Protein AF-A0A0F8ZFV0-F1 (afdb_monomer)

pLDDT: mean 87.51, std 14.69, range [31.33, 98.81]

Nearest PDB structures (foldseek):
  6fwv-assembly2_B  TM=5.698E-01  e=3.420E-04  Bacillus anthracis
  6fwv-assembly1_A  TM=5.689E-01  e=4.834E-04  Bacillus anthracis
  2boy-assembly3_G  TM=6.589E-01  e=4.473E-03  Rhodococcus opacus
  4oq1-assembly1_A  TM=4.791E-01  e=8.507E-03  Streptococcus pneumoniae TIGR4
  2x5p-assembly1_A  TM=4.370E-01  e=3.568E-02  Streptococcus pyogenes

Structure (mmCIF, N/CA/C/O backbone):
data_AF-A0A0F8ZFV0-F1
#
_entry.id   AF-A0A0F8ZFV0-F1
#
loop_
_atom_site.group_PDB
_atom_site.id
_atom_site.type_symbol
_atom_site.label_atom_id
_atom_site.label_alt_id
_atom_site.label_comp_id
_atom_site.label_asym_id
_atom_site.label_entity_id
_atom_site.label_seq_id
_atom_site.pdbx_PDB_ins_code
_atom_site.Cartn_x
_atom_site.Cartn_y
_atom_site.Cartn_z
_atom_site.occupancy
_atom_site.B_iso_or_equiv
_atom_site.auth_seq_id
_atom_site.auth_comp_id
_atom_site.auth_asym_id
_atom_site.auth_atom_id
_atom_site.pdbx_PDB_model_num
ATOM 1 N N . ASP A 1 1 ? 22.368 -4.185 -45.070 1.00 56.47 1 ASP A N 1
ATOM 2 C CA . ASP A 1 1 ? 23.006 -4.359 -46.386 1.00 56.47 1 ASP A CA 1
ATOM 3 C C . ASP A 1 1 ? 24.405 -4.913 -46.131 1.00 56.47 1 ASP A C 1
ATOM 5 O O . ASP A 1 1 ? 25.169 -4.238 -45.460 1.00 56.47 1 ASP A O 1
ATOM 9 N N . ASN A 1 2 ? 24.734 -6.186 -46.350 1.00 31.33 2 ASN A N 1
ATOM 10 C CA . ASN A 1 2 ? 24.437 -7.079 -47.471 1.00 31.33 2 ASN A CA 1
ATOM 11 C C . ASN A 1 2 ? 23.619 -8.329 -47.084 1.00 31.33 2 ASN A C 1
ATOM 13 O O . ASN A 1 2 ? 23.956 -9.036 -46.141 1.00 31.33 2 ASN A O 1
ATOM 17 N N . SER A 1 3 ? 22.577 -8.577 -47.882 1.00 44.69 3 SER A N 1
ATOM 18 C CA . SER A 1 3 ? 22.133 -9.875 -48.427 1.00 44.69 3 SER A CA 1
ATOM 19 C C . SER A 1 3 ? 22.187 -11.163 -47.578 1.00 44.69 3 SER A C 1
ATOM 21 O O . SER A 1 3 ? 23.257 -11.737 -47.393 1.00 44.69 3 SER A O 1
ATOM 23 N N . ALA A 1 4 ? 20.983 -11.670 -47.270 1.00 37.47 4 ALA A N 1
ATOM 24 C CA . ALA A 1 4 ? 20.529 -13.060 -47.035 1.00 37.47 4 ALA A CA 1
ATOM 25 C C . ALA A 1 4 ? 19.669 -13.049 -45.760 1.00 37.47 4 ALA A C 1
ATOM 27 O O . ALA A 1 4 ? 20.174 -12.804 -44.678 1.00 37.47 4 ALA A O 1
ATOM 28 N N . GLY A 1 5 ? 18.345 -13.138 -45.806 1.00 41.41 5 GLY A N 1
ATOM 29 C CA . GLY A 1 5 ? 17.562 -14.178 -46.457 1.00 41.41 5 GLY A CA 1
ATOM 30 C C . GLY A 1 5 ? 16.711 -14.813 -45.354 1.00 41.41 5 GLY A C 1
ATOM 31 O O . GLY A 1 5 ? 17.264 -15.401 -44.438 1.00 41.41 5 GLY A O 1
ATOM 32 N N . GLY A 1 6 ? 15.388 -14.644 -45.429 1.00 40.59 6 GLY A N 1
ATOM 33 C CA . GLY A 1 6 ? 14.423 -15.303 -44.542 1.00 40.59 6 GLY A CA 1
ATOM 34 C C . GLY A 1 6 ? 14.352 -14.725 -43.129 1.00 40.59 6 GLY A C 1
ATOM 35 O O . GLY A 1 6 ? 14.985 -15.236 -42.215 1.00 40.59 6 GLY A O 1
ATOM 36 N N . GLY A 1 7 ? 13.527 -13.693 -42.936 1.00 41.16 7 GLY A N 1
ATOM 37 C CA . GLY A 1 7 ? 13.044 -13.363 -41.597 1.00 41.16 7 GLY A CA 1
ATOM 38 C C . GLY A 1 7 ? 12.221 -14.536 -41.073 1.00 41.16 7 GLY A C 1
ATOM 39 O O . GLY A 1 7 ? 11.201 -14.887 -41.666 1.00 41.16 7 GLY A O 1
ATOM 40 N N . THR A 1 8 ? 12.688 -15.174 -40.007 1.00 41.88 8 THR A N 1
ATOM 41 C CA . THR A 1 8 ? 11.952 -16.229 -39.318 1.00 41.88 8 THR A CA 1
ATOM 42 C C . THR A 1 8 ? 10.728 -15.599 -38.656 1.00 41.88 8 THR A C 1
ATOM 44 O O . THR A 1 8 ? 10.859 -14.776 -37.752 1.00 41.88 8 THR A O 1
ATOM 47 N N . GLN A 1 9 ? 9.537 -15.944 -39.145 1.00 39.50 9 GLN A N 1
ATOM 48 C CA . GLN A 1 9 ? 8.281 -15.671 -38.451 1.00 39.50 9 GLN A CA 1
ATOM 49 C C . GLN A 1 9 ? 8.127 -16.702 -37.330 1.00 39.50 9 GLN A C 1
ATOM 51 O O . GLN A 1 9 ? 8.081 -17.903 -37.599 1.00 39.50 9 GLN A O 1
ATOM 56 N N . TRP A 1 10 ? 8.062 -16.230 -36.089 1.00 44.56 10 TRP A N 1
ATOM 57 C CA . TRP A 1 10 ? 7.628 -17.023 -34.940 1.00 44.56 10 TRP A CA 1
ATOM 58 C C . TRP A 1 10 ? 6.099 -16.933 -34.875 1.00 44.56 10 TRP A C 1
ATOM 60 O O . TRP A 1 10 ? 5.530 -15.860 -35.069 1.00 44.56 10 TRP A O 1
ATOM 70 N N . ALA A 1 11 ? 5.429 -18.076 -34.744 1.00 43.34 11 ALA A N 1
ATOM 71 C CA . ALA A 1 11 ? 4.003 -18.216 -35.046 1.00 43.34 11 ALA A CA 1
ATOM 72 C C . ALA A 1 11 ? 3.052 -17.746 -33.923 1.00 43.34 11 ALA A C 1
ATOM 74 O O . ALA A 1 11 ? 1.844 -17.934 -34.053 1.00 43.34 11 ALA A O 1
ATOM 75 N N . ASP A 1 12 ? 3.556 -17.151 -32.841 1.00 52.28 12 ASP A N 1
ATOM 76 C CA . ASP A 1 12 ? 2.803 -16.941 -31.597 1.00 52.28 12 ASP A CA 1
ATOM 77 C C . ASP A 1 12 ? 2.841 -15.516 -31.006 1.00 52.28 12 ASP A C 1
ATOM 79 O O . ASP A 1 12 ? 2.225 -15.279 -29.971 1.00 52.28 12 ASP A O 1
ATOM 83 N N . GLY A 1 13 ? 3.444 -14.531 -31.676 1.00 46.56 13 GLY A N 1
ATOM 84 C CA . GLY A 1 13 ? 3.370 -13.127 -31.251 1.00 46.56 13 GLY A CA 1
ATOM 85 C C . GLY A 1 13 ? 4.607 -12.333 -31.652 1.00 46.56 13 GLY A C 1
ATOM 86 O O . GLY A 1 13 ? 5.731 -12.827 -31.608 1.00 46.56 13 GLY A O 1
ATOM 87 N N . THR A 1 14 ? 4.417 -11.097 -32.107 1.00 48.09 14 THR A N 1
ATOM 88 C CA . THR A 1 14 ? 5.509 -10.296 -32.673 1.00 48.09 14 THR A CA 1
ATOM 89 C C . THR A 1 14 ? 6.379 -9.706 -31.562 1.00 48.09 14 THR A C 1
ATOM 91 O O . THR A 1 14 ? 6.001 -8.716 -30.944 1.00 48.09 14 THR A O 1
ATOM 94 N N . VAL A 1 15 ? 7.580 -10.251 -31.352 1.00 49.06 15 VAL A N 1
ATOM 95 C CA . VAL A 1 15 ? 8.678 -9.504 -30.716 1.00 49.06 15 VAL A CA 1
ATOM 96 C C . VAL A 1 15 ? 9.369 -8.693 -31.808 1.00 49.06 15 VAL A C 1
ATOM 98 O O . VAL A 1 15 ? 9.935 -9.255 -32.751 1.00 49.06 15 VAL A O 1
ATOM 101 N N . ARG A 1 16 ? 9.308 -7.361 -31.717 1.00 47.31 16 ARG A N 1
ATOM 102 C CA . ARG A 1 16 ? 9.999 -6.465 -32.648 1.00 47.31 16 ARG A CA 1
ATOM 103 C C . ARG A 1 16 ? 11.270 -5.947 -31.993 1.00 47.31 16 ARG A C 1
ATOM 105 O O . ARG A 1 16 ? 11.218 -5.140 -31.082 1.00 47.31 16 ARG A O 1
ATOM 112 N N . VAL A 1 17 ? 12.416 -6.351 -32.532 1.00 52.91 17 VAL A N 1
ATOM 113 C CA . VAL A 1 17 ? 13.713 -5.756 -32.191 1.00 52.91 17 VAL A CA 1
ATOM 114 C C . VAL A 1 17 ? 14.113 -4.814 -33.328 1.00 52.91 17 VAL A C 1
ATOM 116 O O . VAL A 1 17 ? 14.372 -5.267 -34.444 1.00 52.91 17 VAL A O 1
ATOM 119 N N . THR A 1 18 ? 14.153 -3.501 -33.086 1.00 46.56 18 THR A N 1
ATOM 120 C CA . THR A 1 18 ? 14.619 -2.514 -34.081 1.00 46.56 18 THR A CA 1
ATOM 121 C C . THR A 1 18 ? 16.128 -2.294 -33.908 1.00 46.56 18 THR A C 1
ATOM 123 O O . THR A 1 18 ? 16.575 -1.979 -32.813 1.00 46.56 18 THR A O 1
ATOM 126 N N . GLN A 1 19 ? 16.940 -2.488 -34.959 1.00 52.72 19 GLN A N 1
ATOM 127 C CA . GLN A 1 19 ? 18.411 -2.537 -34.834 1.00 52.72 19 GLN A CA 1
ATOM 128 C C . GLN A 1 19 ? 19.146 -1.551 -35.749 1.00 52.72 19 GLN A C 1
ATOM 130 O O . GLN A 1 19 ? 18.815 -1.424 -36.928 1.00 52.72 19 GLN A O 1
ATOM 135 N N . ALA A 1 20 ? 20.230 -0.953 -35.237 1.00 41.06 20 ALA A N 1
ATOM 136 C CA . ALA A 1 20 ? 21.232 -0.238 -36.036 1.00 41.06 20 ALA A CA 1
ATOM 137 C C . ALA A 1 20 ? 22.556 -1.023 -36.227 1.00 41.06 20 ALA A C 1
ATOM 139 O O . ALA A 1 20 ? 23.314 -0.693 -37.142 1.00 41.06 20 ALA A O 1
ATOM 140 N N . ARG A 1 21 ? 22.862 -2.047 -35.400 1.00 40.16 21 ARG A N 1
ATOM 141 C CA . ARG A 1 21 ? 24.076 -2.908 -35.462 1.00 40.16 21 ARG A CA 1
ATOM 142 C C . ARG A 1 21 ? 23.809 -4.308 -34.858 1.00 40.16 21 ARG A C 1
ATOM 144 O O . ARG A 1 21 ? 22.935 -4.431 -34.010 1.00 40.16 21 ARG A O 1
ATOM 151 N N . TRP A 1 22 ? 24.561 -5.336 -35.279 1.00 43.34 22 TRP A N 1
ATOM 152 C CA . TRP A 1 22 ? 24.511 -6.712 -34.733 1.00 43.34 22 TRP A CA 1
ATOM 153 C C . TRP A 1 22 ? 25.122 -6.783 -33.315 1.00 43.34 22 TRP A C 1
ATOM 155 O O . TRP A 1 22 ? 26.161 -6.163 -33.092 1.00 43.34 22 TRP A O 1
ATOM 165 N N . GLY A 1 23 ? 24.532 -7.571 -32.399 1.00 59.16 23 GLY A N 1
ATOM 166 C CA . GLY A 1 23 ? 25.055 -7.813 -31.035 1.00 59.16 23 GLY A CA 1
ATOM 167 C C . GLY A 1 23 ? 24.347 -7.047 -29.906 1.00 59.16 23 GLY A C 1
ATOM 168 O O . GLY A 1 23 ? 25.010 -6.391 -29.115 1.00 59.16 23 GLY A O 1
ATOM 169 N N . LEU A 1 24 ? 23.011 -7.088 -29.859 1.00 69.50 24 LEU A N 1
ATOM 170 C CA . LEU A 1 24 ? 22.194 -6.300 -28.920 1.00 69.50 24 LEU A CA 1
ATOM 171 C C . LEU A 1 24 ? 21.802 -7.052 -27.644 1.00 69.50 24 LEU A C 1
ATOM 173 O O . LEU A 1 24 ? 21.683 -6.415 -26.607 1.00 69.50 24 LEU A O 1
ATOM 177 N N . ILE A 1 25 ? 21.632 -8.376 -27.712 1.00 84.06 25 ILE A N 1
ATOM 178 C CA . ILE A 1 25 ? 21.410 -9.237 -26.545 1.00 84.06 25 ILE A CA 1
ATOM 179 C C . ILE A 1 25 ? 22.581 -10.212 -26.461 1.00 84.06 25 ILE A C 1
ATOM 181 O O . ILE A 1 25 ? 22.901 -10.897 -27.434 1.00 84.06 25 ILE A O 1
ATOM 185 N N . TRP A 1 26 ? 23.216 -10.255 -25.301 1.00 86.94 26 TRP A N 1
ATOM 186 C CA . TRP A 1 26 ? 24.344 -11.114 -24.984 1.00 86.94 26 TRP A CA 1
ATOM 187 C C . TRP A 1 26 ? 23.877 -12.153 -23.974 1.00 86.94 26 TRP A C 1
ATOM 189 O O . TRP A 1 26 ? 23.500 -11.793 -22.861 1.00 86.94 26 TRP A O 1
ATOM 199 N N . ASP A 1 27 ? 23.903 -13.423 -24.366 1.00 90.75 27 ASP A N 1
ATOM 200 C CA . ASP A 1 27 ? 23.744 -14.550 -23.451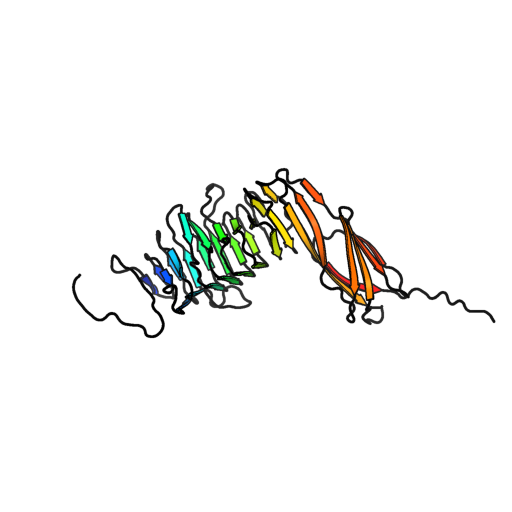 1.00 90.75 27 ASP A CA 1
ATOM 201 C C . ASP A 1 27 ? 25.118 -14.886 -22.859 1.00 90.75 27 ASP A C 1
ATOM 203 O O . ASP A 1 27 ? 26.058 -15.233 -23.582 1.00 90.75 27 ASP A O 1
ATOM 207 N N . HIS A 1 28 ? 25.248 -14.714 -21.548 1.00 90.50 28 HIS A N 1
ATOM 208 C CA . HIS A 1 28 ? 26.467 -15.015 -20.804 1.00 90.50 28 HIS A CA 1
ATOM 209 C C . HIS A 1 28 ? 26.460 -16.427 -20.196 1.00 90.50 28 HIS A C 1
ATOM 211 O O . HIS A 1 28 ? 27.419 -16.789 -19.512 1.00 90.50 28 HIS A O 1
ATOM 217 N N . GLY A 1 29 ? 25.429 -17.229 -20.472 1.00 89.69 29 GLY A N 1
ATOM 218 C CA . GLY A 1 29 ? 25.168 -18.500 -19.811 1.00 89.69 29 GLY A CA 1
ATOM 219 C C . GLY A 1 29 ? 24.480 -18.318 -18.458 1.00 89.69 29 GLY A C 1
ATOM 220 O O . GLY A 1 29 ? 24.339 -17.205 -17.948 1.00 89.69 29 GLY A O 1
ATOM 221 N N . ASP A 1 30 ? 24.030 -19.434 -17.881 1.00 92.88 30 ASP A N 1
ATOM 222 C CA . ASP A 1 30 ? 23.448 -19.508 -16.531 1.00 92.88 30 ASP A CA 1
ATOM 223 C C . ASP A 1 30 ? 22.290 -18.520 -16.281 1.00 92.88 30 ASP A C 1
ATOM 225 O O . ASP A 1 30 ? 22.118 -17.999 -15.180 1.00 92.88 30 ASP A O 1
ATOM 229 N N . GLY A 1 31 ? 21.495 -18.245 -17.322 1.00 91.25 31 GLY A N 1
ATOM 230 C CA . GLY A 1 31 ? 20.349 -17.336 -17.248 1.00 91.25 31 GLY A CA 1
ATOM 231 C C . GLY A 1 31 ? 20.725 -15.855 -17.162 1.00 91.25 31 GLY A C 1
ATOM 232 O O . GLY A 1 31 ? 19.874 -15.041 -16.816 1.00 91.25 31 GLY A O 1
ATOM 233 N N . VAL A 1 32 ? 21.974 -15.481 -17.452 1.00 95.62 32 VAL A N 1
ATOM 234 C CA . VAL A 1 32 ? 22.425 -14.086 -17.434 1.00 95.62 32 VAL A CA 1
ATOM 235 C C . VAL A 1 32 ? 22.395 -13.498 -18.839 1.00 95.62 32 VAL A C 1
ATOM 237 O O . VAL A 1 32 ? 23.127 -13.930 -19.729 1.00 95.62 32 VAL A O 1
ATOM 240 N N . TYR A 1 33 ? 21.610 -12.440 -19.006 1.00 93.44 33 TYR A N 1
ATOM 241 C CA . TYR A 1 33 ? 21.472 -11.716 -20.258 1.00 93.44 33 TYR A CA 1
ATOM 242 C C . TYR A 1 33 ? 21.874 -10.264 -20.074 1.00 93.44 33 TYR A C 1
ATOM 244 O O . TYR A 1 33 ? 21.528 -9.618 -19.087 1.00 93.44 33 TYR A O 1
ATOM 252 N N . LYS A 1 34 ? 22.572 -9.715 -21.059 1.00 93.00 34 LYS A N 1
ATOM 253 C CA . LYS A 1 34 ? 22.802 -8.278 -21.166 1.00 93.00 34 LYS A CA 1
ATOM 254 C C . LYS A 1 34 ? 22.129 -7.767 -22.433 1.00 93.00 34 LYS A C 1
ATOM 256 O O . LYS A 1 34 ? 22.328 -8.350 -23.491 1.00 93.00 34 LYS A O 1
ATOM 261 N N . THR A 1 35 ? 21.406 -6.659 -22.346 1.00 90.12 35 THR A N 1
ATOM 262 C CA . THR A 1 35 ? 20.836 -5.958 -23.495 1.00 90.12 35 THR A CA 1
ATOM 263 C C . THR A 1 35 ? 21.384 -4.537 -23.611 1.00 90.12 35 THR A C 1
ATOM 265 O O . THR A 1 35 ? 21.410 -3.779 -22.644 1.00 90.12 35 THR A O 1
ATOM 268 N N . ASP A 1 36 ? 21.840 -4.186 -24.810 1.00 88.19 36 ASP A N 1
ATOM 269 C CA . ASP A 1 36 ? 22.199 -2.821 -25.212 1.00 88.19 36 ASP A CA 1
ATOM 270 C C . ASP A 1 36 ? 21.067 -2.179 -26.058 1.00 88.19 36 ASP A C 1
ATOM 272 O O . ASP A 1 36 ? 21.287 -1.167 -26.726 1.00 88.19 36 ASP A O 1
ATOM 276 N N . ALA A 1 37 ? 19.876 -2.794 -26.079 1.00 86.44 37 ALA A N 1
ATOM 277 C CA . ALA A 1 37 ? 18.702 -2.363 -26.836 1.00 86.44 37 ALA A CA 1
ATOM 278 C C . ALA A 1 37 ? 17.476 -2.179 -25.950 1.00 86.44 37 ALA A C 1
ATOM 280 O O . ALA A 1 37 ? 17.323 -2.880 -24.945 1.00 86.44 37 ALA A O 1
ATOM 281 N N . ASP A 1 38 ? 16.572 -1.326 -26.421 1.00 89.19 38 ASP A N 1
ATOM 282 C CA . ASP A 1 38 ? 15.215 -1.235 -25.899 1.00 89.19 38 ASP A CA 1
ATOM 283 C C . ASP A 1 38 ? 14.479 -2.574 -26.082 1.00 89.19 38 ASP A C 1
ATOM 285 O O . ASP A 1 38 ? 14.662 -3.280 -27.084 1.00 89.19 38 ASP A O 1
ATOM 289 N N . LEU A 1 39 ? 13.658 -2.927 -25.096 1.00 90.94 39 LEU A N 1
ATOM 290 C CA . LEU A 1 39 ? 12.780 -4.089 -25.103 1.00 90.94 39 LEU A CA 1
ATOM 291 C C . LEU A 1 39 ? 11.330 -3.622 -25.236 1.00 90.94 39 LEU A C 1
ATOM 293 O O . LEU A 1 39 ? 10.676 -3.321 -24.239 1.00 90.94 39 LEU A O 1
ATOM 297 N N . ASP A 1 40 ? 10.833 -3.625 -26.471 1.00 92.38 40 ASP A N 1
ATOM 298 C CA . ASP A 1 40 ? 9.436 -3.331 -26.790 1.00 92.38 40 ASP A CA 1
ATOM 299 C C . ASP A 1 40 ? 8.614 -4.629 -26.814 1.00 92.38 40 ASP A C 1
ATOM 301 O O . ASP A 1 40 ? 8.886 -5.550 -27.595 1.00 92.38 40 ASP A O 1
ATOM 305 N N . ILE A 1 41 ? 7.586 -4.713 -25.969 1.00 92.75 41 ILE A N 1
ATOM 306 C CA . ILE A 1 41 ? 6.721 -5.890 -25.841 1.00 92.75 41 ILE A CA 1
ATOM 307 C C . ILE A 1 41 ? 5.329 -5.562 -26.380 1.00 92.75 41 ILE A C 1
ATOM 309 O O . ILE A 1 41 ? 4.585 -4.757 -25.813 1.00 92.75 41 ILE A O 1
ATOM 313 N N . GLY A 1 42 ? 4.973 -6.251 -27.464 1.00 94.75 42 GLY A N 1
ATOM 314 C CA . GLY A 1 42 ? 3.707 -6.109 -28.178 1.00 94.75 42 GLY A CA 1
ATOM 315 C C . GLY A 1 42 ? 3.677 -4.954 -29.178 1.00 94.75 42 GLY A C 1
ATOM 316 O O . GLY A 1 42 ? 4.586 -4.135 -29.258 1.00 94.75 42 GLY A O 1
ATOM 317 N N . ASP A 1 43 ? 2.606 -4.908 -29.970 1.00 93.56 43 ASP A N 1
ATOM 318 C CA . ASP A 1 43 ? 2.392 -3.894 -31.015 1.00 93.56 43 ASP A CA 1
ATOM 319 C C . ASP A 1 43 ? 1.283 -2.879 -30.670 1.00 93.56 43 ASP A C 1
ATOM 321 O O . ASP A 1 43 ? 0.954 -2.013 -31.481 1.00 93.56 43 ASP A O 1
ATOM 325 N N . GLY A 1 44 ? 0.697 -2.989 -29.471 1.00 93.88 44 GLY A N 1
ATOM 326 C CA . GLY A 1 44 ? -0.419 -2.162 -29.005 1.00 93.88 44 GLY A CA 1
ATOM 327 C C . GLY A 1 44 ? -1.816 -2.706 -29.324 1.00 93.88 44 GLY A C 1
ATOM 328 O O . GLY A 1 44 ? -2.801 -2.102 -28.903 1.00 93.88 44 GLY A O 1
ATOM 329 N N . SER A 1 45 ? -1.931 -3.812 -30.062 1.00 93.62 45 SER A N 1
ATOM 330 C CA . SER A 1 45 ? -3.219 -4.368 -30.508 1.00 93.62 45 SER A CA 1
ATOM 331 C C . SER A 1 45 ? -3.307 -5.893 -30.437 1.00 93.62 45 SER A C 1
ATOM 333 O O . SER A 1 45 ? -4.369 -6.439 -30.139 1.00 93.62 45 SER A O 1
ATOM 335 N N . THR A 1 46 ? -2.199 -6.587 -30.678 1.00 94.19 46 THR A N 1
ATOM 336 C CA . THR A 1 46 ? -2.099 -8.040 -30.633 1.00 94.19 46 THR A CA 1
ATOM 337 C C . THR A 1 46 ? -1.772 -8.481 -29.216 1.00 94.19 46 THR A C 1
ATOM 339 O O . THR A 1 46 ? -0.780 -8.034 -28.633 1.00 94.19 46 THR A O 1
ATOM 342 N N . SER A 1 47 ? -2.576 -9.407 -28.685 1.00 96.44 47 SER A N 1
ATOM 343 C CA . SER A 1 47 ? -2.294 -10.045 -27.399 1.00 96.44 47 SER A CA 1
ATOM 344 C C . SER A 1 47 ? -0.896 -10.655 -27.428 1.00 96.44 47 SER A C 1
ATOM 346 O O . SER A 1 47 ? -0.644 -11.584 -28.190 1.00 96.44 47 SER A O 1
ATOM 348 N N . THR A 1 48 ? 0.002 -10.122 -26.608 1.00 96.31 48 THR A N 1
ATOM 349 C CA . THR A 1 48 ? 1.408 -10.537 -26.554 1.00 96.31 48 THR A CA 1
ATOM 350 C C . THR A 1 48 ? 1.765 -10.835 -25.111 1.00 96.31 48 THR A C 1
ATOM 352 O O . THR A 1 48 ? 1.380 -10.092 -24.213 1.00 96.31 48 THR A O 1
ATOM 355 N N . TYR A 1 49 ? 2.486 -11.922 -24.868 1.00 95.94 49 TYR A N 1
ATOM 356 C CA . TYR A 1 49 ? 2.833 -12.338 -23.516 1.00 95.94 49 TYR A CA 1
ATOM 357 C C . TYR A 1 49 ? 4.318 -12.678 -23.458 1.00 95.94 49 TYR A C 1
ATOM 359 O O . TYR A 1 49 ? 4.793 -13.494 -24.245 1.00 95.94 49 TYR A O 1
ATOM 367 N N . LEU A 1 50 ? 5.046 -12.032 -22.550 1.00 95.44 50 LEU A N 1
ATOM 368 C CA . LEU A 1 50 ? 6.449 -12.316 -22.280 1.00 95.44 50 LEU A CA 1
ATOM 369 C C . LEU A 1 50 ? 6.619 -12.634 -20.800 1.00 95.44 50 LEU A C 1
ATOM 371 O O . LEU A 1 50 ? 6.168 -11.882 -19.934 1.00 95.44 50 LEU A O 1
ATOM 375 N N . THR A 1 51 ? 7.309 -13.734 -20.522 1.00 96.00 51 THR A N 1
ATOM 376 C CA . THR A 1 51 ? 7.665 -14.140 -19.166 1.00 96.00 51 THR A CA 1
ATOM 377 C C . THR A 1 51 ? 9.169 -14.260 -19.044 1.00 96.00 51 THR A C 1
ATOM 379 O O . THR A 1 51 ? 9.826 -14.807 -19.925 1.00 96.00 51 THR A O 1
ATOM 382 N N . SER A 1 52 ? 9.685 -13.765 -17.930 1.00 95.38 52 SER A N 1
ATOM 383 C CA . SER A 1 52 ? 11.047 -13.978 -17.463 1.00 95.38 52 SER A CA 1
ATOM 384 C C . SER A 1 52 ? 10.944 -14.667 -16.105 1.00 95.38 52 SER A C 1
ATOM 386 O O . SER A 1 52 ? 10.389 -14.076 -15.187 1.00 95.38 52 SER A O 1
ATOM 388 N N . THR A 1 53 ? 11.430 -15.900 -15.976 1.00 94.19 53 THR A N 1
ATOM 389 C CA . THR A 1 53 ? 11.589 -16.602 -14.692 1.00 94.19 53 THR A CA 1
ATOM 390 C C . THR A 1 53 ? 13.029 -17.064 -14.525 1.00 94.19 53 THR A C 1
ATOM 392 O O . THR A 1 53 ? 13.562 -17.696 -15.428 1.00 94.19 53 THR A O 1
ATOM 395 N N . VAL A 1 54 ? 13.627 -16.832 -13.356 1.00 94.25 54 VAL A N 1
ATOM 396 C CA . VAL A 1 54 ? 15.006 -17.219 -12.997 1.00 94.25 54 VAL A CA 1
ATOM 397 C C . VAL A 1 54 ? 16.141 -16.580 -13.817 1.00 94.25 54 VAL A C 1
ATOM 399 O O . VAL A 1 54 ? 17.301 -16.941 -13.617 1.00 94.25 54 VAL A O 1
ATOM 402 N N . GLU A 1 55 ? 15.870 -15.604 -14.689 1.00 95.44 55 GLU A N 1
ATOM 403 C CA . GLU A 1 55 ? 16.924 -14.878 -15.412 1.00 95.44 55 GLU A CA 1
ATOM 404 C C . GLU A 1 55 ? 17.470 -13.671 -14.637 1.00 95.44 55 GLU A C 1
ATOM 406 O O . GLU A 1 55 ? 16.790 -13.034 -13.830 1.00 95.44 55 GLU A O 1
ATOM 411 N N . ASN A 1 56 ? 18.708 -13.296 -14.956 1.00 96.50 56 ASN A N 1
ATOM 412 C CA . ASN A 1 56 ? 19.299 -12.015 -14.606 1.00 96.50 56 ASN A CA 1
ATOM 413 C C . ASN A 1 56 ? 19.492 -11.177 -15.875 1.00 96.50 56 ASN A C 1
ATOM 415 O O . ASN A 1 56 ? 20.379 -11.470 -16.674 1.00 96.50 56 ASN A O 1
ATOM 419 N N . VAL A 1 57 ? 18.668 -10.149 -16.069 1.00 95.69 57 VAL A N 1
ATOM 420 C CA . VAL A 1 57 ? 18.664 -9.318 -17.280 1.00 95.69 57 VAL A CA 1
ATOM 421 C C . VAL A 1 57 ? 19.253 -7.947 -16.972 1.00 95.69 57 VAL A C 1
ATOM 423 O O . VAL A 1 57 ? 18.783 -7.247 -16.079 1.00 95.69 57 VAL A O 1
ATOM 426 N N . ILE A 1 58 ? 20.276 -7.540 -17.720 1.00 95.00 58 ILE A N 1
ATOM 427 C CA . ILE A 1 58 ? 20.995 -6.279 -17.526 1.00 95.00 58 ILE A CA 1
ATOM 428 C C . ILE A 1 58 ? 20.802 -5.373 -18.734 1.00 95.00 58 ILE A C 1
ATOM 430 O O . ILE A 1 58 ? 21.380 -5.614 -19.790 1.00 95.00 58 ILE A O 1
ATOM 434 N N . PHE A 1 59 ? 20.056 -4.292 -18.556 1.00 92.00 59 PHE A N 1
ATOM 435 C CA . PHE A 1 59 ? 19.897 -3.220 -19.530 1.00 92.00 59 PHE A CA 1
ATOM 436 C C . PHE A 1 59 ? 21.046 -2.223 -19.374 1.00 92.00 59 PHE A C 1
ATOM 438 O O . PHE A 1 59 ? 21.314 -1.720 -18.280 1.00 92.00 59 PHE A O 1
ATOM 445 N N . VAL A 1 60 ? 21.773 -1.962 -20.459 1.00 88.75 60 VAL A N 1
ATOM 446 C CA . VAL A 1 60 ? 22.964 -1.107 -20.451 1.00 88.75 60 VAL A CA 1
ATOM 447 C C . VAL A 1 60 ? 22.700 0.214 -21.157 1.00 88.75 60 VAL A C 1
ATOM 449 O O . VAL A 1 60 ? 22.050 0.284 -22.197 1.00 88.75 60 VAL A O 1
ATOM 452 N N . GLY A 1 61 ? 23.261 1.285 -20.592 1.00 86.06 61 GLY A N 1
ATOM 453 C CA . GLY A 1 61 ? 23.116 2.629 -21.133 1.00 86.06 61 GLY A CA 1
ATOM 454 C C . GLY A 1 61 ? 21.665 3.093 -21.062 1.00 86.06 61 GLY A C 1
ATOM 455 O O . GLY A 1 61 ? 21.031 2.981 -20.018 1.00 86.06 61 GLY A O 1
ATOM 456 N N . ALA A 1 62 ? 21.158 3.610 -22.179 1.00 85.56 62 ALA A N 1
ATOM 457 C CA . ALA A 1 62 ? 19.818 4.179 -22.275 1.00 85.56 62 ALA A CA 1
ATOM 458 C C . ALA A 1 62 ? 18.729 3.168 -22.670 1.00 85.56 62 ALA A C 1
ATOM 460 O O . ALA A 1 62 ? 17.626 3.605 -22.969 1.00 85.56 62 ALA A O 1
ATOM 461 N N . ALA A 1 63 ? 19.042 1.867 -22.691 1.00 87.75 63 ALA A N 1
ATOM 462 C CA . ALA A 1 63 ? 18.081 0.822 -23.020 1.00 87.75 63 ALA A CA 1
ATOM 463 C C . ALA A 1 63 ? 16.891 0.841 -22.049 1.00 87.75 63 ALA A C 1
ATOM 465 O O . ALA A 1 63 ? 17.106 0.813 -20.832 1.00 87.75 63 ALA A O 1
ATOM 466 N N . VAL A 1 64 ? 15.674 0.872 -22.595 1.00 88.31 64 VAL A N 1
ATOM 467 C CA . VAL A 1 64 ? 14.420 0.907 -21.826 1.00 88.31 64 VAL A CA 1
ATOM 468 C C . VAL A 1 64 ? 13.551 -0.335 -22.028 1.00 88.31 64 VAL A C 1
ATOM 470 O O . VAL A 1 64 ? 13.729 -1.082 -22.987 1.00 88.31 64 VAL A O 1
ATOM 473 N N . VAL A 1 65 ? 12.590 -0.551 -21.132 1.00 91.56 65 VAL A N 1
ATOM 474 C CA . VAL A 1 65 ? 11.532 -1.564 -21.264 1.00 91.56 65 VAL A CA 1
ATOM 475 C C . VAL A 1 65 ? 10.200 -0.876 -21.533 1.00 91.56 65 VAL A C 1
ATOM 477 O O . VAL A 1 65 ? 9.774 -0.039 -20.743 1.00 91.56 65 VAL A O 1
ATOM 480 N N . GLU A 1 66 ? 9.505 -1.269 -22.599 1.00 93.00 66 GLU A N 1
ATOM 481 C CA . GLU A 1 66 ? 8.181 -0.747 -22.939 1.00 93.00 66 GLU A CA 1
ATOM 482 C C . GLU A 1 66 ? 7.167 -1.882 -23.124 1.00 93.00 66 GLU A C 1
ATOM 484 O O . GLU A 1 66 ? 7.359 -2.803 -23.915 1.00 93.00 66 GLU A O 1
ATOM 489 N N . VAL A 1 67 ? 6.042 -1.807 -22.413 1.00 95.12 67 VAL A N 1
ATOM 490 C CA . VAL A 1 67 ? 4.947 -2.783 -22.495 1.00 95.12 67 VAL A CA 1
ATOM 491 C C . VAL A 1 67 ? 3.708 -2.096 -23.054 1.00 95.12 67 VAL A C 1
ATOM 493 O O . VAL A 1 67 ? 3.039 -1.309 -22.373 1.00 95.12 67 VAL A O 1
ATOM 496 N N . HIS A 1 68 ? 3.416 -2.367 -24.324 1.00 95.50 68 HIS A N 1
ATOM 497 C CA . HIS A 1 68 ? 2.313 -1.744 -25.050 1.00 95.50 68 HIS A CA 1
ATOM 498 C C . HIS A 1 68 ? 0.949 -2.315 -24.645 1.00 95.50 68 HIS A C 1
ATOM 500 O O . HIS A 1 68 ? 0.845 -3.378 -24.034 1.00 95.50 68 HIS A O 1
ATOM 506 N N . ALA A 1 69 ? -0.128 -1.618 -25.013 1.00 95.62 69 ALA A N 1
ATOM 507 C CA . ALA A 1 69 ? -1.489 -2.129 -24.857 1.00 95.62 69 ALA A CA 1
ATOM 508 C C . ALA A 1 69 ? -1.651 -3.549 -25.442 1.00 95.62 69 ALA A C 1
ATOM 510 O O . ALA A 1 69 ? -0.998 -3.912 -26.419 1.00 95.62 69 ALA A O 1
ATOM 511 N N . ALA A 1 70 ? -2.513 -4.355 -24.814 1.00 95.00 70 ALA A N 1
ATOM 512 C CA . ALA A 1 70 ? -2.691 -5.791 -25.077 1.00 95.00 70 ALA A CA 1
ATOM 513 C C . ALA A 1 70 ? -1.452 -6.681 -24.829 1.00 95.00 70 ALA A C 1
ATOM 515 O O . ALA A 1 70 ? -1.554 -7.902 -24.950 1.00 95.00 70 ALA A O 1
ATOM 516 N N . ALA A 1 71 ? -0.307 -6.122 -24.431 1.00 97.00 71 ALA A N 1
ATOM 517 C CA . ALA A 1 71 ? 0.843 -6.903 -24.008 1.00 97.00 71 ALA A CA 1
ATOM 518 C C . ALA A 1 71 ? 0.854 -7.132 -22.494 1.00 97.00 71 ALA A C 1
ATOM 520 O O . ALA A 1 71 ? 0.383 -6.301 -21.713 1.00 97.00 71 ALA A O 1
ATOM 521 N N . THR A 1 72 ? 1.428 -8.258 -22.078 1.00 97.69 72 THR A N 1
ATOM 522 C CA . THR A 1 72 ? 1.741 -8.551 -20.680 1.00 97.69 72 THR A CA 1
ATOM 523 C C . THR A 1 72 ? 3.205 -8.943 -20.545 1.00 97.69 72 THR A C 1
ATOM 525 O O . THR A 1 72 ? 3.675 -9.847 -21.235 1.00 97.69 72 THR A O 1
ATOM 528 N N . LEU A 1 73 ? 3.900 -8.274 -19.631 1.00 97.12 73 LEU A N 1
ATOM 529 C CA . LEU A 1 73 ? 5.216 -8.649 -19.136 1.00 97.12 73 LEU A CA 1
ATOM 530 C C . LEU A 1 73 ? 5.058 -9.221 -17.730 1.00 97.12 73 LEU A C 1
ATOM 532 O O . LEU A 1 73 ? 4.599 -8.517 -16.831 1.00 97.12 73 LEU A O 1
ATOM 536 N N . GLN A 1 74 ? 5.473 -10.468 -17.535 1.00 97.69 74 GLN A N 1
ATOM 537 C CA . GLN A 1 74 ? 5.588 -11.076 -16.216 1.00 97.69 74 GLN A CA 1
ATOM 538 C C . GLN A 1 74 ? 7.056 -11.352 -15.877 1.00 97.69 74 GLN A C 1
ATOM 540 O O . GLN A 1 74 ? 7.745 -12.072 -16.596 1.00 97.69 74 GLN A O 1
ATOM 545 N N . ILE A 1 75 ? 7.516 -10.798 -14.760 1.00 97.56 75 ILE A N 1
ATOM 546 C CA . ILE A 1 75 ? 8.847 -11.016 -14.196 1.00 97.56 75 ILE A CA 1
ATOM 547 C C . ILE A 1 75 ? 8.669 -11.850 -12.925 1.00 97.56 75 ILE A C 1
ATOM 549 O O . ILE A 1 75 ? 8.091 -11.385 -11.945 1.00 97.56 75 ILE A O 1
ATOM 553 N N . GLY A 1 76 ? 9.145 -13.086 -12.971 1.00 96.81 76 GLY A N 1
ATOM 554 C CA . GLY A 1 76 ? 9.012 -14.121 -11.956 1.00 96.81 76 GLY A CA 1
ATOM 555 C C . GLY A 1 76 ? 7.662 -14.839 -11.942 1.00 96.81 76 GLY A C 1
ATOM 556 O O . GLY A 1 76 ? 6.881 -14.772 -12.896 1.00 96.81 76 GLY A O 1
ATOM 557 N N . ALA A 1 77 ? 7.386 -15.552 -10.851 1.00 95.81 77 ALA A N 1
ATOM 558 C CA . ALA A 1 77 ? 6.158 -16.319 -10.657 1.00 95.81 77 ALA A CA 1
ATOM 559 C C . ALA A 1 77 ? 5.382 -15.840 -9.425 1.00 95.81 77 ALA A C 1
ATOM 561 O O . ALA A 1 77 ? 5.966 -15.529 -8.386 1.00 95.81 77 ALA A O 1
ATOM 562 N N . LEU A 1 78 ? 4.051 -15.800 -9.534 1.00 96.81 78 LEU A N 1
ATOM 563 C CA . LEU A 1 78 ? 3.178 -15.468 -8.411 1.00 96.81 78 LEU A CA 1
ATOM 564 C C . LEU A 1 78 ? 3.243 -16.580 -7.360 1.00 96.81 78 LEU A C 1
ATOM 566 O O . LEU A 1 78 ? 2.753 -17.685 -7.589 1.00 96.81 78 LEU A O 1
ATOM 570 N N . THR A 1 79 ? 3.829 -16.273 -6.206 1.00 94.50 79 THR A N 1
ATOM 571 C CA . THR A 1 79 ? 3.916 -17.188 -5.065 1.00 94.50 79 THR A CA 1
ATOM 572 C C . THR A 1 79 ? 3.746 -16.426 -3.750 1.00 94.50 79 THR A C 1
ATOM 574 O O . THR A 1 79 ? 3.897 -15.202 -3.704 1.00 94.50 79 THR A O 1
ATOM 577 N N . ASP A 1 80 ? 3.478 -17.152 -2.665 1.00 93.56 80 ASP A N 1
ATOM 578 C CA . ASP A 1 80 ? 3.420 -16.600 -1.302 1.00 93.56 80 ASP A CA 1
ATOM 579 C C . ASP A 1 80 ? 4.806 -16.510 -0.637 1.00 93.56 80 ASP A C 1
ATOM 581 O O . ASP A 1 80 ? 4.921 -16.326 0.572 1.00 93.56 80 ASP A O 1
ATOM 585 N N . SER A 1 81 ? 5.884 -16.699 -1.400 1.00 93.38 81 SER A N 1
ATOM 586 C CA . SER A 1 81 ? 7.254 -16.695 -0.894 1.00 93.38 81 SER A CA 1
ATOM 587 C C . SER A 1 81 ? 8.147 -15.764 -1.704 1.00 93.38 81 SER A C 1
ATOM 589 O O . SER A 1 81 ? 7.998 -15.582 -2.908 1.00 93.38 81 SER A O 1
ATOM 591 N N . TRP A 1 82 ? 9.134 -15.188 -1.031 1.00 92.88 82 TRP A N 1
ATOM 592 C CA . TRP A 1 82 ? 10.133 -14.338 -1.665 1.00 92.88 82 TRP A CA 1
ATOM 593 C C . TRP A 1 82 ? 11.112 -15.172 -2.495 1.00 92.88 82 TRP A C 1
ATOM 595 O O . TRP A 1 82 ? 11.573 -16.221 -2.048 1.00 92.88 82 TRP A O 1
ATOM 605 N N . GLY A 1 83 ? 11.478 -14.679 -3.680 1.00 84.56 83 GLY A N 1
ATOM 606 C CA . GLY A 1 83 ? 12.577 -15.225 -4.485 1.00 84.56 83 GLY A CA 1
ATOM 607 C C . GLY A 1 83 ? 12.307 -16.541 -5.224 1.00 84.56 83 GLY A C 1
ATOM 608 O O . GLY A 1 83 ? 13.188 -16.992 -5.954 1.00 84.56 83 GLY A O 1
ATOM 609 N N . VAL A 1 84 ? 11.140 -17.173 -5.057 1.00 88.56 84 VAL A N 1
ATOM 610 C CA . VAL A 1 84 ? 10.800 -18.421 -5.762 1.00 88.56 84 VAL A CA 1
ATOM 611 C C . VAL A 1 84 ? 10.497 -18.120 -7.227 1.00 88.56 84 VAL A C 1
ATOM 613 O O . VAL A 1 84 ? 9.589 -17.349 -7.522 1.00 88.56 84 VAL A O 1
ATOM 616 N N . ASP A 1 85 ? 11.279 -18.715 -8.129 1.00 90.75 85 ASP A N 1
ATOM 617 C CA . ASP A 1 85 ? 11.212 -18.509 -9.584 1.00 90.75 85 ASP A CA 1
ATOM 618 C C . ASP A 1 85 ? 11.287 -17.034 -10.018 1.00 90.75 85 ASP A C 1
ATOM 620 O O . ASP A 1 85 ? 10.827 -16.653 -11.093 1.00 90.75 85 ASP A O 1
ATOM 624 N N . GLY A 1 86 ? 11.887 -16.192 -9.175 1.00 92.50 86 GLY A N 1
ATOM 625 C CA . GLY A 1 86 ? 12.066 -14.771 -9.427 1.00 92.50 86 GLY A CA 1
ATOM 626 C C . GLY A 1 86 ? 13.177 -14.478 -10.424 1.00 92.50 86 GLY A C 1
ATOM 627 O O . GLY A 1 86 ? 14.205 -15.156 -10.440 1.00 92.50 86 GLY A O 1
ATOM 628 N N . SER A 1 87 ? 13.005 -13.413 -11.201 1.00 96.69 87 SER A N 1
ATOM 629 C CA . SER A 1 87 ? 14.059 -12.867 -12.059 1.00 96.69 87 SER A CA 1
ATOM 630 C C . SER A 1 87 ? 14.655 -11.599 -11.447 1.00 96.69 87 SER A C 1
ATOM 632 O O . SER A 1 87 ? 14.031 -10.908 -10.639 1.00 96.69 87 SER A O 1
ATOM 634 N N . SER A 1 88 ? 15.893 -11.283 -11.819 1.00 97.38 88 SER A N 1
ATOM 635 C CA . SER A 1 88 ? 16.588 -10.061 -11.413 1.00 97.38 88 SER A CA 1
ATOM 636 C C . SER A 1 88 ? 16.796 -9.172 -12.627 1.00 97.38 88 SER A C 1
ATOM 638 O O . SER A 1 88 ? 17.517 -9.540 -13.545 1.00 97.38 88 SER A O 1
ATOM 640 N N . TRP A 1 89 ? 16.178 -8.000 -12.657 1.00 96.81 89 TRP A N 1
ATOM 641 C CA . TRP A 1 89 ? 16.298 -7.064 -13.772 1.00 96.81 89 TRP A CA 1
ATOM 642 C C . TRP A 1 89 ? 17.055 -5.817 -13.323 1.00 96.81 89 TRP A C 1
ATOM 644 O O . TRP A 1 89 ? 16.669 -5.141 -12.371 1.00 96.81 89 TRP A O 1
ATOM 654 N N . HIS A 1 90 ? 18.160 -5.525 -14.000 1.00 94.88 90 HIS A N 1
ATOM 655 C CA . HIS A 1 90 ? 19.001 -4.356 -13.790 1.00 94.88 90 HIS A CA 1
ATOM 656 C C . HIS A 1 90 ? 18.697 -3.353 -14.890 1.00 94.88 90 HIS A C 1
ATOM 658 O O . HIS A 1 90 ? 19.114 -3.524 -16.030 1.00 94.88 90 HIS A O 1
ATOM 664 N N . LEU A 1 91 ? 17.952 -2.323 -14.537 1.00 91.62 91 LEU A N 1
ATOM 665 C CA . LEU A 1 91 ? 17.419 -1.352 -15.469 1.00 91.62 91 LEU A CA 1
ATOM 666 C C . LEU A 1 91 ? 18.452 -0.280 -15.756 1.00 91.62 91 LEU A C 1
ATOM 668 O O . LEU A 1 91 ? 19.080 0.264 -14.835 1.00 91.62 91 LEU A O 1
ATOM 672 N N . GLY A 1 92 ? 18.593 -0.004 -17.045 1.00 80.75 92 GLY A N 1
ATOM 673 C CA . GLY A 1 92 ? 19.284 1.157 -17.556 1.00 80.75 92 GLY A CA 1
ATOM 674 C C . GLY A 1 92 ? 18.342 2.352 -17.559 1.00 80.75 92 GLY A C 1
ATOM 675 O O . GLY A 1 92 ? 17.501 2.522 -16.677 1.00 80.75 92 GLY A O 1
ATOM 676 N N . GLY A 1 93 ? 18.551 3.217 -18.537 1.00 75.56 93 GLY A N 1
ATOM 677 C CA . GLY A 1 93 ? 17.754 4.407 -18.762 1.00 75.56 93 GLY A CA 1
ATOM 678 C C . GLY A 1 93 ? 18.651 5.587 -19.118 1.00 75.56 93 GLY A C 1
ATOM 679 O O . GLY A 1 93 ? 19.843 5.596 -18.792 1.00 75.56 93 GLY A O 1
ATOM 680 N N . PRO A 1 94 ? 18.117 6.589 -19.829 1.00 73.56 94 PRO A N 1
ATOM 681 C CA . PRO A 1 94 ? 18.884 7.775 -20.170 1.00 73.56 94 PRO A CA 1
ATOM 682 C C . PRO A 1 94 ? 19.415 8.427 -18.889 1.00 73.56 94 PRO A C 1
ATOM 684 O O . PRO A 1 94 ? 18.660 8.638 -17.934 1.00 73.56 94 PRO A O 1
ATOM 687 N N . ASP A 1 95 ? 20.709 8.757 -18.870 1.00 70.44 95 ASP A N 1
ATOM 688 C CA . ASP A 1 95 ? 21.301 9.524 -17.776 1.00 70.44 95 ASP A CA 1
ATOM 689 C C . ASP A 1 95 ? 20.462 10.792 -17.554 1.00 70.44 95 ASP A C 1
ATOM 691 O O . ASP A 1 95 ? 20.373 11.655 -18.427 1.00 70.44 95 ASP A O 1
ATOM 695 N N . ALA A 1 96 ? 19.851 10.901 -16.374 1.00 65.56 96 ALA A N 1
ATOM 696 C CA . ALA A 1 96 ? 19.001 12.010 -15.961 1.00 65.56 96 ALA A CA 1
ATOM 697 C C . ALA A 1 96 ? 17.627 12.135 -16.661 1.00 65.56 96 ALA A C 1
ATOM 699 O O . ALA A 1 96 ? 17.154 13.258 -16.860 1.00 65.56 96 ALA A O 1
ATOM 700 N N . GLY A 1 97 ? 16.943 11.023 -16.950 1.00 77.75 97 GLY A N 1
ATOM 701 C CA . GLY A 1 97 ? 15.580 11.020 -17.507 1.00 77.75 97 GLY A CA 1
ATOM 702 C C . GLY A 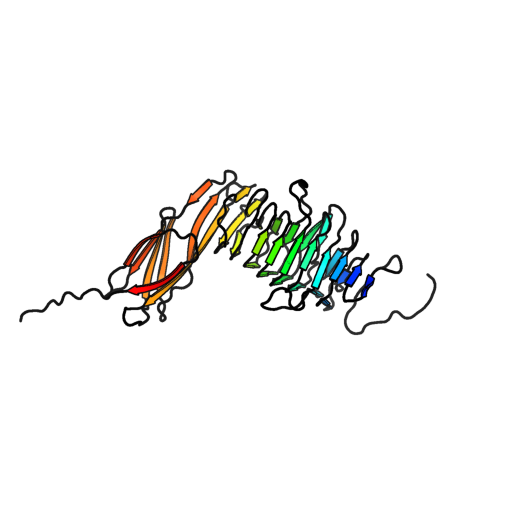1 97 ? 14.513 10.298 -16.672 1.00 77.75 97 GLY A C 1
ATOM 703 O O . GLY A 1 97 ? 14.685 10.031 -15.481 1.00 77.75 97 GLY A O 1
ATOM 704 N N . SER A 1 98 ? 13.390 10.008 -17.332 1.00 79.31 98 SER A N 1
ATOM 705 C CA . SER A 1 98 ? 12.331 9.117 -16.851 1.00 79.31 98 SER A CA 1
ATOM 706 C C . SER A 1 98 ? 12.074 8.026 -17.886 1.00 79.31 98 SER A C 1
ATOM 708 O O . SER A 1 98 ? 11.897 8.345 -19.061 1.00 79.31 98 SER A O 1
ATOM 710 N N . GLU A 1 99 ? 12.007 6.780 -17.446 1.00 83.06 99 GLU A N 1
ATOM 711 C CA . GLU A 1 99 ? 11.692 5.606 -18.257 1.00 83.06 99 GLU A CA 1
ATOM 712 C C . GLU A 1 99 ? 10.247 5.179 -18.000 1.00 83.06 99 GLU A C 1
ATOM 714 O O . GLU A 1 99 ? 9.800 5.194 -16.857 1.00 83.06 99 GLU A O 1
ATOM 719 N N . GLN A 1 100 ? 9.505 4.823 -19.050 1.00 82.81 100 GLN A N 1
ATOM 720 C CA . GLN A 1 100 ? 8.109 4.399 -18.942 1.00 82.81 100 GLN A CA 1
ATOM 721 C C . GLN A 1 100 ? 7.967 2.913 -19.260 1.00 82.81 100 GLN A C 1
ATOM 723 O O . GLN A 1 100 ? 8.074 2.523 -20.414 1.00 82.81 100 GLN A O 1
ATOM 728 N N . TRP A 1 101 ? 7.627 2.117 -18.250 1.00 84.62 101 TRP A N 1
ATOM 729 C CA . TRP A 1 101 ? 7.433 0.670 -18.384 1.00 84.62 101 TRP A CA 1
ATOM 730 C C . TRP A 1 101 ? 6.112 0.317 -19.058 1.00 84.62 101 TRP A C 1
ATOM 732 O O . TRP A 1 101 ? 6.035 -0.559 -19.912 1.00 84.62 101 TRP A O 1
ATOM 742 N N . GLY A 1 102 ? 5.043 0.997 -18.651 1.00 81.31 102 GLY A N 1
ATOM 743 C CA . GLY A 1 102 ? 3.688 0.742 -19.126 1.00 81.31 102 GLY A CA 1
ATOM 744 C C . GLY A 1 102 ? 3.256 1.786 -20.145 1.00 81.31 102 GLY A C 1
ATOM 745 O O . GLY A 1 102 ? 3.060 2.951 -19.794 1.00 81.31 102 GLY A O 1
ATOM 746 N N . LYS A 1 103 ? 3.046 1.353 -21.391 1.00 90.81 103 LYS A N 1
ATOM 747 C CA . LYS A 1 103 ? 2.373 2.111 -22.458 1.00 90.81 103 LYS A CA 1
ATOM 748 C C . LYS A 1 103 ? 0.963 1.562 -22.701 1.00 90.81 103 LYS A C 1
ATOM 750 O O . LYS A 1 103 ? 0.538 1.363 -23.840 1.00 90.81 103 LYS A O 1
ATOM 755 N N . GLY A 1 104 ? 0.252 1.286 -21.605 1.00 93.69 104 GLY A N 1
ATOM 756 C CA . GLY A 1 104 ? -1.092 0.700 -21.597 1.00 93.69 104 GLY A CA 1
ATOM 757 C C . GLY A 1 104 ? -1.130 -0.822 -21.458 1.00 93.69 104 GLY A C 1
ATOM 758 O O . GLY A 1 104 ? -2.220 -1.388 -21.432 1.00 93.69 104 GLY A O 1
ATOM 759 N N . GLY A 1 105 ? 0.026 -1.483 -21.379 1.00 96.31 105 GLY A N 1
ATOM 760 C CA . GLY A 1 105 ? 0.127 -2.920 -21.138 1.00 96.31 105 GLY A CA 1
ATOM 761 C C . GLY A 1 105 ? -0.014 -3.324 -19.670 1.00 96.31 105 GLY A C 1
ATOM 762 O O . GLY A 1 105 ? -0.307 -2.510 -18.795 1.00 96.31 105 GLY A O 1
ATOM 763 N N . THR A 1 106 ? 0.206 -4.610 -19.408 1.00 97.62 106 THR A N 1
ATOM 764 C CA . THR A 1 106 ? 0.201 -5.195 -18.061 1.00 97.62 106 THR A CA 1
ATOM 765 C C . THR A 1 106 ? 1.619 -5.567 -17.643 1.00 97.62 106 THR A C 1
ATOM 767 O O . THR A 1 106 ? 2.298 -6.309 -18.346 1.00 97.62 106 THR A O 1
ATOM 770 N N . VAL A 1 107 ? 2.063 -5.080 -16.488 1.00 97.69 107 VAL A N 1
ATOM 771 C CA . VAL A 1 107 ? 3.364 -5.398 -15.895 1.00 97.69 107 VAL A CA 1
ATOM 772 C C . VAL A 1 107 ? 3.137 -6.102 -14.563 1.00 97.69 107 VAL A C 1
ATOM 774 O O . VAL A 1 107 ? 2.521 -5.547 -13.653 1.00 97.69 107 VAL A O 1
ATOM 777 N N . LEU A 1 108 ? 3.651 -7.321 -14.448 1.00 97.94 108 LEU A N 1
ATOM 778 C CA . LEU A 1 108 ? 3.534 -8.171 -13.270 1.00 97.94 108 LEU A CA 1
ATOM 779 C C . LEU A 1 108 ? 4.938 -8.489 -12.746 1.00 97.94 108 LEU A C 1
ATOM 781 O O . LEU A 1 108 ? 5.764 -9.006 -13.495 1.00 97.94 108 LEU A O 1
ATOM 785 N N . VAL A 1 109 ? 5.221 -8.191 -11.478 1.00 97.94 109 VAL A N 1
ATOM 786 C CA . VAL A 1 109 ? 6.536 -8.428 -10.861 1.00 97.94 109 VAL A CA 1
ATOM 787 C C . VAL A 1 109 ? 6.376 -9.258 -9.594 1.00 97.94 109 VAL A C 1
ATOM 789 O O . VAL A 1 109 ? 5.975 -8.759 -8.545 1.00 97.94 109 VAL A O 1
ATOM 792 N N . TYR A 1 110 ? 6.715 -10.537 -9.662 1.00 98.25 110 TYR A N 1
ATOM 793 C CA . TYR A 1 110 ? 6.483 -11.481 -8.577 1.00 98.25 110 TYR A CA 1
ATOM 794 C C . TYR A 1 110 ? 7.759 -12.165 -8.133 1.00 98.25 110 TYR A C 1
ATOM 796 O O . TYR A 1 110 ? 8.546 -12.602 -8.973 1.00 98.25 110 TYR A O 1
ATOM 804 N N . ALA A 1 111 ? 7.958 -12.262 -6.818 1.00 97.50 111 ALA A N 1
ATOM 805 C CA . ALA A 1 111 ? 9.111 -12.929 -6.218 1.00 97.50 111 ALA A CA 1
ATOM 806 C C . ALA A 1 111 ? 10.468 -12.433 -6.767 1.00 97.50 111 ALA A C 1
ATOM 808 O O . ALA A 1 111 ? 11.472 -13.133 -6.675 1.00 97.50 111 ALA A O 1
ATOM 809 N N . SER A 1 112 ? 10.507 -11.235 -7.359 1.00 98.00 112 SER A N 1
ATOM 810 C CA . SER A 1 112 ? 11.571 -10.798 -8.268 1.00 98.00 112 SER A CA 1
ATOM 811 C C . SER A 1 112 ? 12.322 -9.593 -7.729 1.00 98.00 112 SER A C 1
ATOM 813 O O . SER A 1 112 ? 11.906 -8.942 -6.770 1.00 98.00 112 SER A O 1
ATOM 815 N N . LYS A 1 113 ? 13.456 -9.278 -8.355 1.00 97.31 113 LYS A N 1
ATOM 816 C CA . LYS A 1 113 ? 14.271 -8.118 -8.006 1.00 97.31 113 LYS A CA 1
ATOM 817 C C . LYS A 1 113 ? 14.359 -7.146 -9.171 1.00 97.31 113 LYS A C 1
ATOM 819 O O . LYS A 1 113 ? 14.860 -7.493 -10.232 1.00 97.31 113 LYS A O 1
ATOM 824 N N . ILE A 1 114 ? 13.972 -5.902 -8.933 1.00 96.38 114 ILE A N 1
ATOM 825 C CA . ILE A 1 114 ? 14.119 -4.802 -9.880 1.00 96.38 114 ILE A CA 1
ATOM 826 C C . ILE A 1 114 ? 15.156 -3.825 -9.339 1.00 96.38 114 ILE A C 1
ATOM 828 O O . ILE A 1 114 ? 15.037 -3.301 -8.231 1.00 96.38 114 ILE A O 1
ATOM 832 N N . TYR A 1 115 ? 16.203 -3.585 -10.118 1.00 94.94 115 TYR A N 1
ATOM 833 C CA . TYR A 1 115 ? 17.298 -2.707 -9.753 1.00 94.94 115 TYR A CA 1
ATOM 834 C C . TYR A 1 115 ? 17.419 -1.542 -10.724 1.00 94.94 115 TYR A C 1
ATOM 836 O O . TYR A 1 115 ? 17.827 -1.716 -11.863 1.00 94.94 115 TYR A O 1
ATOM 844 N N . ASN A 1 116 ? 17.140 -0.338 -10.246 1.00 91.88 116 ASN A N 1
ATOM 845 C CA . ASN A 1 116 ? 17.395 0.894 -10.972 1.00 91.88 116 ASN A CA 1
ATOM 846 C C . ASN A 1 116 ? 18.873 1.296 -10.809 1.00 91.88 116 ASN A C 1
ATOM 848 O O . ASN A 1 116 ? 19.284 1.817 -9.764 1.00 91.88 116 ASN A O 1
ATOM 852 N N . ALA A 1 117 ? 19.687 0.991 -11.822 1.00 84.62 117 ALA A N 1
ATOM 853 C CA . ALA A 1 117 ? 21.138 1.149 -11.760 1.00 84.62 117 ALA A CA 1
ATOM 854 C C . ALA A 1 117 ? 21.613 2.576 -12.070 1.00 84.62 117 ALA A C 1
ATOM 856 O O . ALA A 1 117 ? 22.716 2.958 -11.665 1.00 84.62 117 ALA A O 1
ATOM 857 N N . VAL A 1 118 ? 20.799 3.362 -12.771 1.00 83.38 118 VAL A N 1
ATOM 858 C CA . VAL A 1 118 ? 21.173 4.664 -13.330 1.00 83.38 118 VAL A CA 1
ATOM 859 C C . VAL A 1 118 ? 20.440 5.816 -12.640 1.00 83.38 118 VAL A C 1
ATOM 861 O O . VAL A 1 118 ? 19.616 5.642 -11.743 1.00 83.38 118 VAL A O 1
ATOM 864 N N . LYS A 1 119 ? 20.769 7.041 -13.049 1.00 85.81 119 LYS A N 1
ATOM 865 C CA . LYS A 1 119 ? 20.056 8.265 -12.676 1.00 85.81 119 LYS A CA 1
ATOM 866 C C . LYS A 1 119 ? 18.768 8.395 -13.507 1.00 85.81 119 LYS A C 1
ATOM 868 O O . LYS A 1 119 ? 18.645 9.318 -14.305 1.00 85.81 119 LYS A O 1
ATOM 873 N N . CYS A 1 120 ? 17.850 7.442 -13.374 1.00 85.69 120 CYS A N 1
ATOM 874 C CA . CYS A 1 120 ? 16.565 7.451 -14.066 1.00 85.69 120 CYS A CA 1
ATOM 875 C C . CYS A 1 120 ? 15.386 7.292 -13.097 1.00 85.69 120 CYS A C 1
ATOM 877 O O . CYS A 1 120 ? 15.415 6.514 -12.145 1.00 85.69 120 CYS A O 1
ATOM 879 N N . GLU A 1 121 ? 14.309 8.022 -13.348 1.00 89.31 121 GLU A N 1
ATOM 880 C CA . GLU A 1 121 ? 13.021 7.763 -12.723 1.00 89.31 121 GLU A CA 1
ATOM 881 C C . GLU A 1 121 ? 12.299 6.612 -13.436 1.00 89.31 121 GLU A C 1
ATOM 883 O O . GLU A 1 121 ? 11.967 6.733 -14.611 1.00 89.31 121 GLU A O 1
ATOM 888 N N . GLN A 1 122 ? 12.004 5.530 -12.717 1.00 91.19 122 GLN A N 1
ATOM 889 C CA . GLN A 1 122 ? 11.265 4.391 -13.260 1.00 91.19 122 GLN A CA 1
ATOM 890 C C . GLN A 1 122 ? 9.769 4.655 -13.106 1.00 91.19 122 GLN A C 1
ATOM 892 O O . GLN A 1 122 ? 9.249 4.641 -11.988 1.00 91.19 122 GLN A O 1
ATOM 897 N N . ARG A 1 123 ? 9.092 4.968 -14.213 1.00 90.88 123 ARG A N 1
ATOM 898 C CA . ARG A 1 123 ? 7.676 5.334 -14.239 1.00 90.88 123 ARG A CA 1
ATOM 899 C C . ARG A 1 123 ? 6.808 4.211 -14.786 1.00 90.88 123 ARG A C 1
ATOM 901 O O . ARG A 1 123 ? 6.973 3.742 -15.908 1.00 90.88 123 ARG A O 1
ATOM 908 N N . LEU A 1 124 ? 5.781 3.873 -14.030 1.00 90.44 124 LEU A N 1
ATOM 909 C CA . LEU A 1 124 ? 4.685 3.012 -14.446 1.00 90.44 124 LEU A CA 1
ATOM 910 C C . LEU A 1 124 ? 3.458 3.906 -14.579 1.00 90.44 124 LEU A C 1
ATOM 912 O O . LEU A 1 124 ? 2.766 4.131 -13.597 1.00 90.44 124 LEU A O 1
ATOM 916 N N . GLN A 1 125 ? 3.253 4.518 -15.751 1.00 87.19 125 GLN A N 1
ATOM 917 C CA . GLN A 1 125 ? 2.242 5.575 -15.897 1.00 87.19 125 GLN A CA 1
ATOM 918 C C . GLN A 1 125 ? 0.905 5.105 -16.452 1.00 87.19 125 GLN A C 1
ATOM 920 O O . GLN A 1 125 ? -0.095 5.727 -16.125 1.00 87.19 125 GLN A O 1
ATOM 925 N N . VAL A 1 126 ? 0.876 4.087 -17.318 1.00 90.50 126 VAL A N 1
ATOM 926 C CA . VAL A 1 126 ? -0.340 3.680 -18.038 1.00 90.50 126 VAL A CA 1
ATOM 927 C C . VAL A 1 126 ? -0.473 2.163 -18.046 1.00 90.50 126 VAL A C 1
ATOM 929 O O . VAL A 1 126 ? 0.498 1.462 -18.328 1.00 90.50 126 VAL A O 1
ATOM 932 N N . GLY A 1 127 ? -1.689 1.666 -17.815 1.00 94.44 127 GLY A N 1
ATOM 933 C CA . GLY A 1 127 ? -2.009 0.237 -17.845 1.00 94.44 127 GLY A CA 1
ATOM 934 C C . GLY A 1 127 ? -2.099 -0.386 -16.454 1.00 94.44 127 GLY A C 1
ATOM 935 O O . GLY A 1 127 ? -2.554 0.256 -15.512 1.00 94.44 127 GLY A O 1
ATOM 936 N N . VAL A 1 128 ? -1.697 -1.646 -16.322 1.00 95.62 128 VAL A N 1
ATOM 937 C CA . VAL A 1 128 ? -1.799 -2.410 -15.068 1.00 95.62 128 VAL A CA 1
ATOM 938 C C . VAL A 1 128 ? -0.406 -2.645 -14.504 1.00 95.62 128 VAL A C 1
ATOM 940 O O . VAL A 1 128 ? 0.461 -3.144 -15.218 1.00 95.62 128 VAL A O 1
ATOM 943 N N . PHE A 1 129 ? -0.205 -2.352 -13.220 1.00 96.56 129 PHE A N 1
ATOM 944 C CA . PHE A 1 129 ? 0.982 -2.781 -12.487 1.00 96.56 129 PHE A CA 1
ATOM 945 C C . PHE A 1 129 ? 0.590 -3.599 -11.261 1.00 96.56 129 PHE A C 1
ATOM 947 O O . PHE A 1 129 ? -0.212 -3.155 -10.438 1.00 96.56 129 PHE A O 1
ATOM 954 N N . LYS A 1 130 ? 1.181 -4.789 -11.137 1.00 97.38 130 LYS A N 1
ATOM 955 C CA . LYS A 1 130 ? 1.028 -5.644 -9.961 1.00 97.38 130 LYS A CA 1
ATOM 956 C C . LYS A 1 130 ? 2.384 -6.125 -9.480 1.00 97.38 130 LYS A C 1
ATOM 958 O O . LYS A 1 130 ? 3.206 -6.555 -10.289 1.00 97.38 130 LYS A O 1
ATOM 963 N N . THR A 1 131 ? 2.599 -6.124 -8.173 1.00 97.25 131 THR A N 1
ATOM 964 C CA . THR A 1 131 ? 3.785 -6.722 -7.567 1.00 97.25 131 THR A CA 1
ATOM 965 C C . THR A 1 131 ? 3.447 -7.459 -6.282 1.00 97.25 131 THR A C 1
ATOM 967 O O . THR A 1 131 ? 2.629 -6.987 -5.498 1.00 97.25 131 THR A O 1
ATOM 970 N N . LYS A 1 132 ? 4.101 -8.606 -6.072 1.00 97.81 132 LYS A N 1
ATOM 971 C CA . LYS A 1 132 ? 4.008 -9.402 -4.842 1.00 97.81 132 LYS A CA 1
ATOM 972 C C . LYS A 1 132 ? 5.354 -10.020 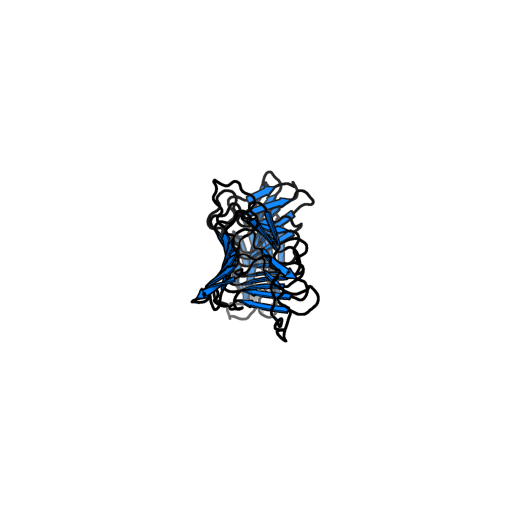-4.478 1.00 97.81 132 LYS A C 1
ATOM 974 O O . LYS A 1 132 ? 6.004 -10.594 -5.353 1.00 97.81 132 LYS A O 1
ATOM 979 N N . ASN A 1 133 ? 5.752 -9.949 -3.207 1.00 97.62 133 ASN A N 1
ATOM 980 C CA . ASN A 1 133 ? 6.976 -10.576 -2.686 1.00 97.62 133 ASN A CA 1
ATOM 981 C C . ASN A 1 133 ? 8.257 -10.147 -3.430 1.00 97.62 133 ASN A C 1
ATOM 983 O O . ASN A 1 133 ? 9.147 -10.961 -3.688 1.00 97.62 133 ASN A O 1
ATOM 987 N N . SER A 1 134 ? 8.352 -8.871 -3.813 1.00 97.56 134 SER A N 1
ATOM 988 C CA . SER A 1 134 ? 9.395 -8.379 -4.725 1.00 97.56 134 SER A CA 1
ATOM 989 C C . SER A 1 134 ? 10.270 -7.290 -4.109 1.00 97.56 134 SER A C 1
ATOM 991 O O . SER A 1 134 ? 9.846 -6.492 -3.270 1.00 97.56 134 SER A O 1
ATOM 993 N N . ILE A 1 135 ? 11.525 -7.245 -4.557 1.00 96.56 135 ILE A N 1
ATOM 994 C CA . ILE A 1 135 ? 12.546 -6.308 -4.094 1.00 96.56 135 ILE A CA 1
ATOM 995 C C . ILE A 1 135 ? 12.788 -5.239 -5.152 1.00 96.56 135 ILE A C 1
ATOM 997 O O . ILE A 1 135 ? 13.224 -5.533 -6.260 1.00 96.56 135 ILE A O 1
ATOM 1001 N N . PHE A 1 136 ? 12.610 -3.983 -4.771 1.00 95.69 136 PHE A N 1
ATOM 1002 C CA . PHE A 1 136 ? 12.921 -2.821 -5.585 1.00 95.69 136 PHE A CA 1
ATOM 1003 C C . PHE A 1 136 ? 14.132 -2.116 -4.981 1.00 95.69 136 PHE A C 1
ATOM 1005 O O . PHE A 1 136 ? 14.207 -1.845 -3.785 1.00 95.69 136 PHE A O 1
ATOM 1012 N N . HIS A 1 137 ? 15.145 -1.844 -5.787 1.00 94.12 137 HIS A N 1
ATOM 1013 C CA . HIS A 1 137 ? 16.380 -1.248 -5.297 1.00 94.12 137 HIS A CA 1
ATOM 1014 C C . HIS A 1 137 ? 16.853 -0.163 -6.249 1.00 94.12 137 HIS A C 1
ATOM 1016 O O . HIS A 1 137 ? 16.770 -0.315 -7.464 1.00 94.12 137 HIS A O 1
ATOM 1022 N N . ALA A 1 138 ? 17.394 0.916 -5.701 1.00 90.94 138 ALA A N 1
ATOM 1023 C CA . ALA A 1 138 ? 18.102 1.926 -6.475 1.00 90.94 138 ALA A CA 1
ATOM 1024 C C . ALA A 1 138 ? 19.460 2.228 -5.825 1.00 90.94 138 ALA A C 1
ATOM 1026 O O . ALA A 1 138 ? 19.824 1.669 -4.793 1.00 90.94 138 ALA A O 1
ATOM 1027 N N . THR A 1 139 ? 20.265 3.084 -6.445 1.00 85.31 139 THR A N 1
ATOM 1028 C CA . THR A 1 139 ? 21.601 3.448 -5.937 1.00 85.31 139 THR A CA 1
ATOM 1029 C C . THR A 1 139 ? 21.614 4.747 -5.139 1.00 85.31 139 THR A C 1
ATOM 1031 O O . THR A 1 139 ? 22.653 5.401 -5.049 1.00 85.31 139 THR A O 1
ATOM 1034 N N . TRP A 1 140 ? 20.479 5.204 -4.611 1.00 82.19 140 TRP A N 1
ATOM 1035 C CA . TRP A 1 140 ? 20.404 6.516 -3.975 1.00 82.19 140 TRP A CA 1
ATOM 1036 C C . TRP A 1 140 ? 21.318 6.617 -2.745 1.00 82.19 140 TRP A C 1
ATOM 1038 O O . TRP A 1 140 ? 21.412 5.701 -1.926 1.00 82.19 140 TRP A O 1
ATOM 1048 N N . THR A 1 141 ? 22.002 7.757 -2.626 1.00 73.50 141 THR A N 1
ATOM 1049 C CA . THR A 1 141 ? 22.791 8.142 -1.452 1.00 73.50 141 THR A CA 1
ATOM 1050 C C . THR A 1 141 ? 22.449 9.586 -1.082 1.00 73.50 141 THR A C 1
ATOM 1052 O O . THR A 1 141 ? 22.162 10.398 -1.960 1.00 73.50 141 THR A O 1
ATOM 1055 N N . ALA A 1 142 ? 22.514 9.939 0.206 1.00 68.69 142 ALA A N 1
ATOM 1056 C CA . ALA A 1 142 ? 22.148 11.278 0.691 1.00 68.69 142 ALA A CA 1
ATOM 1057 C C . ALA A 1 142 ? 22.954 12.428 0.050 1.00 68.69 142 ALA A C 1
ATOM 1059 O O . ALA A 1 142 ? 22.460 13.547 -0.049 1.00 68.69 142 ALA A O 1
ATOM 1060 N N . ALA A 1 143 ? 24.178 12.155 -0.415 1.00 71.44 143 ALA A N 1
ATOM 1061 C CA . ALA A 1 143 ? 25.023 13.140 -1.095 1.00 71.44 143 ALA A CA 1
ATOM 1062 C C . ALA A 1 143 ? 24.484 13.545 -2.479 1.00 71.44 143 ALA A C 1
ATOM 1064 O O . ALA A 1 143 ? 24.866 14.577 -3.028 1.00 71.44 143 ALA A O 1
ATOM 1065 N N . LEU A 1 144 ? 23.602 12.727 -3.051 1.00 66.56 144 LEU A N 1
ATOM 1066 C CA . LEU A 1 144 ? 22.998 12.931 -4.352 1.00 66.56 144 LEU A CA 1
ATOM 1067 C C . LEU A 1 144 ? 21.583 13.463 -4.098 1.00 66.56 144 LEU A C 1
ATOM 1069 O O . LEU A 1 144 ? 20.649 12.694 -3.872 1.00 66.56 144 LEU A O 1
ATOM 1073 N N . ASN A 1 145 ? 21.409 14.790 -4.084 1.00 66.94 145 ASN A N 1
ATOM 1074 C CA . ASN A 1 145 ? 20.084 15.435 -4.057 1.00 66.94 145 ASN A CA 1
ATOM 1075 C C . ASN A 1 145 ? 19.375 15.256 -5.411 1.00 66.94 145 ASN A C 1
ATOM 1077 O O . ASN A 1 145 ? 19.079 16.206 -6.132 1.00 66.94 145 ASN A O 1
ATOM 1081 N N . ASP A 1 146 ? 19.202 14.003 -5.793 1.00 72.31 146 ASP A N 1
ATOM 1082 C CA . ASP A 1 146 ? 18.931 13.577 -7.141 1.00 72.31 146 ASP A CA 1
ATOM 1083 C C . ASP A 1 146 ? 17.533 12.981 -7.208 1.00 72.31 146 ASP A C 1
ATOM 1085 O O . ASP A 1 146 ? 17.284 11.923 -6.636 1.00 72.31 146 ASP A O 1
ATOM 1089 N N . TRP A 1 147 ? 16.646 13.685 -7.913 1.00 73.94 147 TRP A N 1
ATOM 1090 C CA . TRP A 1 147 ? 15.238 13.332 -8.087 1.00 73.94 147 TRP A CA 1
ATOM 1091 C C . TRP A 1 147 ? 14.995 12.073 -8.933 1.00 73.94 147 TRP A C 1
ATOM 1093 O O . TRP A 1 147 ? 13.853 11.672 -9.143 1.00 73.94 147 TRP A O 1
ATOM 1103 N N . GLN A 1 148 ? 16.059 11.462 -9.450 1.00 76.31 148 GLN A N 1
ATOM 1104 C CA . GLN A 1 148 ? 16.007 10.528 -10.569 1.00 76.31 148 GLN A CA 1
ATOM 1105 C C . GLN A 1 148 ? 16.432 9.120 -10.136 1.00 76.31 148 GLN A C 1
ATOM 1107 O O . GLN A 1 148 ? 17.072 8.413 -10.894 1.00 76.31 148 GLN A O 1
ATOM 1112 N N . ARG A 1 149 ? 16.143 8.708 -8.893 1.00 86.25 149 ARG A N 1
ATOM 1113 C CA . ARG A 1 149 ? 16.391 7.337 -8.387 1.00 86.25 149 ARG A CA 1
ATOM 1114 C C . ARG A 1 149 ? 15.203 6.829 -7.582 1.00 86.25 149 ARG A C 1
ATOM 1116 O O . ARG A 1 149 ? 15.312 6.487 -6.399 1.00 86.25 149 ARG A O 1
ATOM 1123 N N . ARG A 1 150 ? 14.047 6.842 -8.234 1.00 88.38 150 ARG A N 1
ATOM 1124 C CA . ARG A 1 150 ? 12.735 6.587 -7.637 1.00 88.38 150 ARG A CA 1
ATOM 1125 C C . ARG A 1 150 ? 11.887 5.690 -8.522 1.00 88.38 150 ARG A C 1
ATOM 1127 O O . ARG A 1 150 ? 12.133 5.619 -9.728 1.00 88.38 150 ARG A O 1
ATOM 1134 N N . PHE A 1 151 ? 10.905 5.050 -7.903 1.00 91.69 151 PHE A N 1
ATOM 1135 C CA . PHE A 1 151 ? 9.836 4.337 -8.592 1.00 91.69 151 PHE A CA 1
ATOM 1136 C C . PHE A 1 151 ? 8.565 5.167 -8.460 1.00 91.69 151 PHE A C 1
ATOM 1138 O O . PHE A 1 151 ? 8.188 5.559 -7.353 1.00 91.69 151 PHE A O 1
ATOM 1145 N N . ASN A 1 152 ? 7.966 5.496 -9.597 1.00 92.00 152 ASN A N 1
ATOM 1146 C CA . ASN A 1 152 ? 6.801 6.358 -9.684 1.00 92.00 152 ASN A CA 1
ATOM 1147 C C . ASN A 1 152 ? 5.653 5.608 -10.365 1.00 92.00 152 ASN A C 1
ATOM 1149 O O . ASN A 1 152 ? 5.801 5.123 -11.488 1.00 92.00 152 ASN A O 1
ATOM 1153 N N . TYR A 1 153 ? 4.521 5.534 -9.681 1.00 91.69 153 TYR A N 1
ATOM 1154 C CA . TYR A 1 153 ? 3.286 4.937 -10.166 1.00 91.69 153 TYR A CA 1
ATOM 1155 C C . TYR A 1 153 ? 2.342 6.070 -10.553 1.00 91.69 153 TYR A C 1
ATOM 1157 O O . TYR A 1 153 ? 1.855 6.789 -9.688 1.00 91.69 153 TYR A O 1
ATOM 1165 N N . GLY A 1 154 ? 2.173 6.259 -11.860 1.00 87.69 154 GLY A N 1
ATOM 1166 C CA . GLY A 1 154 ? 1.568 7.441 -12.459 1.00 87.69 154 GLY A CA 1
ATOM 1167 C C . GLY A 1 154 ? 0.041 7.376 -12.588 1.00 87.69 154 GLY A C 1
ATOM 1168 O O . GLY A 1 154 ? -0.516 6.285 -12.701 1.00 87.69 154 GLY A O 1
ATOM 1169 N N . PRO A 1 155 ? -0.618 8.536 -12.755 1.00 83.88 155 PRO A N 1
ATOM 1170 C CA . PRO A 1 155 ? -2.070 8.740 -12.608 1.00 83.88 155 PRO A CA 1
ATOM 1171 C C . PRO A 1 155 ? -2.948 8.066 -13.666 1.00 83.88 155 PRO A C 1
ATOM 1173 O O . PRO A 1 155 ? -4.168 8.164 -13.639 1.00 83.88 155 PRO A O 1
ATOM 1176 N N . SER A 1 156 ? -2.344 7.449 -14.678 1.00 89.94 156 SER A N 1
ATOM 1177 C CA . SER A 1 156 ? -3.062 6.798 -15.778 1.00 89.94 156 SER A CA 1
ATOM 1178 C C . SER A 1 156 ? -2.979 5.271 -15.706 1.00 89.94 156 SER A C 1
ATOM 1180 O O . SER A 1 156 ? -3.386 4.588 -16.651 1.00 89.94 156 SER A O 1
ATOM 1182 N N . LEU A 1 157 ? -2.465 4.717 -14.602 1.00 91.81 157 LEU A N 1
ATOM 1183 C CA . LEU A 1 157 ? -2.602 3.299 -14.305 1.00 91.81 157 LEU A CA 1
ATOM 1184 C C . LEU A 1 157 ? -4.081 2.982 -14.054 1.00 91.81 157 LEU A C 1
ATOM 1186 O O . LEU A 1 157 ? -4.764 3.640 -13.276 1.00 91.81 157 LEU A O 1
ATOM 1190 N N . THR A 1 158 ? -4.582 1.943 -14.712 1.00 92.75 158 THR A N 1
ATOM 1191 C CA . THR A 1 158 ? -5.933 1.418 -14.494 1.00 92.75 158 THR A CA 1
ATOM 1192 C C . THR A 1 158 ? -6.000 0.517 -13.267 1.00 92.75 158 THR A C 1
ATOM 1194 O O . THR A 1 158 ? -7.081 0.261 -12.743 1.00 92.75 158 THR A O 1
ATOM 1197 N N . THR A 1 159 ? -4.862 -0.028 -12.836 1.00 93.25 159 THR A N 1
ATOM 1198 C CA . THR A 1 159 ? -4.757 -0.882 -11.652 1.00 93.25 159 THR A CA 1
ATOM 1199 C C . THR A 1 159 ? -3.354 -0.783 -11.076 1.00 93.25 159 THR A C 1
ATOM 1201 O O . THR A 1 159 ? -2.374 -0.951 -11.807 1.00 93.25 159 THR A O 1
ATOM 1204 N N . LEU A 1 160 ? -3.282 -0.570 -9.765 1.00 94.31 160 LEU A N 1
ATOM 1205 C CA . LEU A 1 160 ? -2.072 -0.690 -8.966 1.00 94.31 160 LEU A CA 1
ATOM 1206 C C . LEU A 1 160 ? -2.328 -1.678 -7.827 1.00 94.31 160 LEU A C 1
ATOM 1208 O O . LEU A 1 160 ? -3.189 -1.445 -6.986 1.00 94.31 160 LEU A O 1
ATOM 1212 N N . GLU A 1 161 ? -1.588 -2.779 -7.801 1.00 95.94 161 GLU A N 1
ATOM 1213 C CA . GLU A 1 161 ? -1.601 -3.723 -6.679 1.00 95.94 161 GLU A CA 1
ATOM 1214 C C . GLU A 1 161 ? -0.165 -3.945 -6.212 1.00 95.94 161 GLU A C 1
ATOM 1216 O O . GLU A 1 161 ? 0.678 -4.440 -6.960 1.00 95.94 161 GLU A O 1
ATOM 1221 N N . ILE A 1 162 ? 0.128 -3.548 -4.981 1.00 95.81 162 ILE A N 1
ATOM 1222 C CA . ILE A 1 162 ? 1.415 -3.760 -4.332 1.00 95.81 162 ILE A CA 1
ATOM 1223 C C . ILE A 1 162 ? 1.150 -4.544 -3.058 1.00 95.81 162 ILE A C 1
ATOM 1225 O O . ILE A 1 162 ? 0.462 -4.052 -2.171 1.00 95.81 162 ILE A O 1
ATOM 1229 N N . GLU A 1 163 ? 1.729 -5.731 -2.970 1.00 96.81 163 GLU A N 1
ATOM 1230 C CA . GLU A 1 163 ? 1.694 -6.592 -1.791 1.00 96.81 163 GLU A CA 1
ATOM 1231 C C . GLU A 1 163 ? 3.134 -7.007 -1.475 1.00 96.81 163 GLU A C 1
ATOM 1233 O O . GLU A 1 163 ? 3.901 -7.322 -2.385 1.00 96.81 163 GLU A O 1
ATOM 1238 N N . ASP A 1 164 ? 3.538 -6.988 -0.206 1.00 96.44 164 ASP A N 1
ATOM 1239 C CA . ASP A 1 164 ? 4.843 -7.504 0.227 1.00 96.44 164 ASP A CA 1
ATOM 1240 C C . ASP A 1 164 ? 6.019 -6.973 -0.623 1.00 96.44 164 ASP A C 1
ATOM 1242 O O . ASP A 1 164 ? 6.732 -7.725 -1.294 1.00 96.44 164 ASP A O 1
ATOM 1246 N N . MET A 1 165 ? 6.215 -5.653 -0.647 1.00 95.62 165 MET A N 1
ATOM 1247 C CA . MET A 1 165 ? 7.290 -5.021 -1.422 1.00 95.62 165 MET A CA 1
ATOM 1248 C C . MET A 1 165 ? 8.387 -4.495 -0.503 1.00 95.62 165 MET A C 1
ATOM 1250 O O . MET A 1 165 ? 8.134 -3.684 0.385 1.00 95.62 165 MET A O 1
ATOM 1254 N N . TYR A 1 166 ? 9.634 -4.885 -0.762 1.00 95.19 166 TYR A N 1
ATOM 1255 C CA . TYR A 1 166 ? 10.794 -4.307 -0.091 1.00 95.19 166 TYR A CA 1
ATOM 1256 C C . TYR A 1 166 ? 11.484 -3.320 -1.024 1.00 95.19 166 TYR A C 1
ATOM 1258 O O . TYR A 1 166 ? 12.010 -3.716 -2.062 1.00 95.19 166 TYR A O 1
ATOM 1266 N N . ILE A 1 167 ? 11.524 -2.044 -0.649 1.00 93.56 167 ILE A N 1
ATOM 1267 C CA . ILE A 1 167 ? 12.245 -1.006 -1.377 1.00 93.56 167 ILE A CA 1
ATOM 1268 C C . ILE A 1 167 ? 13.458 -0.516 -0.586 1.00 93.56 167 ILE A C 1
ATOM 1270 O O . ILE A 1 167 ? 13.354 -0.142 0.582 1.00 93.56 167 ILE A O 1
ATOM 1274 N N . ALA A 1 168 ? 14.629 -0.490 -1.224 1.00 92.38 168 ALA A N 1
ATOM 1275 C CA . ALA A 1 168 ? 15.855 -0.031 -0.583 1.00 92.38 168 ALA A CA 1
ATOM 1276 C C . ALA A 1 168 ? 16.653 0.968 -1.415 1.00 92.38 168 ALA A C 1
ATOM 1278 O O . ALA A 1 168 ? 16.737 0.857 -2.640 1.00 92.38 168 ALA A O 1
ATOM 1279 N N . LYS A 1 169 ? 17.292 1.920 -0.717 1.00 89.31 169 LYS A N 1
ATOM 1280 C CA . LYS A 1 169 ? 18.186 2.932 -1.308 1.00 89.31 169 LYS A CA 1
ATOM 1281 C C . LYS A 1 169 ? 17.557 3.619 -2.519 1.00 89.31 169 LYS A C 1
ATOM 1283 O O . LYS A 1 169 ? 18.215 3.890 -3.522 1.00 89.31 169 LYS A O 1
ATOM 1288 N N . SER A 1 170 ? 16.262 3.880 -2.427 1.00 88.06 170 SER A N 1
ATOM 1289 C CA . SER A 1 170 ? 15.522 4.693 -3.379 1.00 88.06 170 SER A CA 1
ATOM 1290 C C . SER A 1 170 ? 15.188 6.014 -2.723 1.00 88.06 170 SER A C 1
ATOM 1292 O O . SER A 1 170 ? 14.968 6.074 -1.518 1.00 88.06 170 SER A O 1
ATOM 1294 N N . GLN A 1 171 ? 15.168 7.094 -3.490 1.00 82.81 171 GLN A N 1
ATOM 1295 C CA . GLN A 1 171 ? 14.767 8.371 -2.926 1.00 82.81 171 GLN A CA 1
ATOM 1296 C C . GLN A 1 171 ? 13.325 8.301 -2.400 1.00 82.81 171 GLN A C 1
ATOM 1298 O O . GLN A 1 171 ? 13.066 8.718 -1.276 1.00 82.81 171 GLN A O 1
ATOM 1303 N N . ASN A 1 172 ? 12.401 7.763 -3.190 1.00 77.56 172 ASN A N 1
ATOM 1304 C CA . ASN A 1 172 ? 11.001 7.592 -2.825 1.00 77.56 172 ASN A CA 1
ATOM 1305 C C . ASN A 1 172 ? 10.319 6.515 -3.662 1.00 77.56 172 ASN A C 1
ATOM 1307 O O . ASN A 1 172 ? 10.676 6.261 -4.813 1.00 77.56 172 ASN A O 1
ATOM 1311 N N . THR A 1 173 ? 9.261 5.983 -3.068 1.00 78.38 173 THR A N 1
ATOM 1312 C CA . THR A 1 173 ? 8.138 5.355 -3.761 1.00 78.38 173 THR A CA 1
ATOM 1313 C C . THR A 1 173 ? 7.061 6.427 -3.927 1.00 78.38 173 THR A C 1
ATOM 1315 O O . THR A 1 173 ? 6.568 6.919 -2.911 1.00 78.38 173 THR A O 1
ATOM 1318 N N . ILE A 1 174 ? 6.747 6.853 -5.155 1.00 76.94 174 ILE A N 1
ATOM 1319 C CA . ILE A 1 174 ? 5.722 7.883 -5.411 1.00 76.94 174 ILE A CA 1
ATOM 1320 C C . ILE A 1 174 ? 4.457 7.238 -5.963 1.00 76.94 174 ILE A C 1
ATOM 1322 O O . ILE A 1 174 ? 4.524 6.524 -6.960 1.00 76.94 174 ILE A O 1
ATOM 1326 N N . PHE A 1 175 ? 3.320 7.558 -5.357 1.00 78.19 175 PHE A N 1
ATOM 1327 C CA . PHE A 1 175 ? 1.991 7.222 -5.852 1.00 78.19 175 PHE A CA 1
ATOM 1328 C C . PHE A 1 175 ? 1.298 8.487 -6.377 1.00 78.19 175 PHE A C 1
ATOM 1330 O O . PHE A 1 175 ? 0.988 9.394 -5.602 1.00 78.19 175 PHE A O 1
ATOM 1337 N N . GLU A 1 176 ? 1.052 8.554 -7.684 1.00 78.06 176 GLU A N 1
ATOM 1338 C CA . GLU A 1 176 ? 0.376 9.662 -8.369 1.00 78.06 176 GLU A CA 1
ATOM 1339 C C . GLU A 1 176 ? -0.971 9.189 -8.934 1.00 78.06 176 GLU A C 1
ATOM 1341 O O . GLU A 1 176 ? -0.988 8.346 -9.808 1.00 78.06 176 GLU A O 1
ATOM 1346 N N . ASP A 1 177 ? -2.084 9.735 -8.448 1.00 70.25 177 ASP A N 1
ATOM 1347 C CA . ASP A 1 177 ? -3.499 9.525 -8.831 1.00 70.25 177 ASP A CA 1
ATOM 1348 C C . ASP A 1 177 ? -3.940 8.115 -9.311 1.00 70.25 177 ASP A C 1
ATOM 1350 O O . ASP A 1 177 ? -4.722 7.984 -10.250 1.00 70.25 177 ASP A O 1
ATOM 1354 N N . VAL A 1 178 ? -3.441 7.041 -8.696 1.00 70.00 178 VAL A N 1
ATOM 1355 C CA . VAL A 1 178 ? -3.841 5.653 -8.968 1.00 70.00 178 VAL A CA 1
ATOM 1356 C C . VAL A 1 178 ? -4.662 5.052 -7.827 1.00 70.00 178 VAL A C 1
ATOM 1358 O O . VAL A 1 178 ? -4.110 4.858 -6.737 1.00 70.00 178 VAL A O 1
ATOM 1361 N N . PRO A 1 179 ? -5.921 4.648 -8.071 1.00 73.06 179 PRO A N 1
ATOM 1362 C CA . PRO A 1 179 ? -6.640 3.774 -7.158 1.00 73.06 179 PRO A CA 1
ATOM 1363 C C . PRO A 1 179 ? -5.989 2.385 -7.155 1.00 73.06 179 PRO A C 1
ATOM 1365 O O . PRO A 1 179 ? -5.738 1.792 -8.208 1.00 73.06 179 PRO A O 1
ATOM 1368 N N . GLY A 1 180 ? -5.717 1.847 -5.971 1.00 84.44 180 GLY A N 1
ATOM 1369 C CA . GLY A 1 180 ? -5.010 0.581 -5.861 1.00 84.44 180 GLY A CA 1
ATOM 1370 C C . GLY A 1 180 ? -4.978 -0.001 -4.460 1.00 84.44 180 GLY A C 1
ATOM 1371 O O . GLY A 1 180 ? -5.340 0.657 -3.488 1.00 84.44 180 GLY A O 1
ATOM 1372 N N . VAL A 1 181 ? -4.528 -1.249 -4.382 1.00 90.56 181 VAL A N 1
ATOM 1373 C CA . VAL A 1 181 ? -4.205 -1.917 -3.119 1.00 90.56 181 VAL A CA 1
ATOM 1374 C C . VAL A 1 181 ? -2.724 -1.701 -2.858 1.00 90.56 181 VAL A C 1
ATOM 1376 O O . VAL A 1 181 ? -1.892 -2.032 -3.704 1.00 90.56 181 VAL A O 1
ATO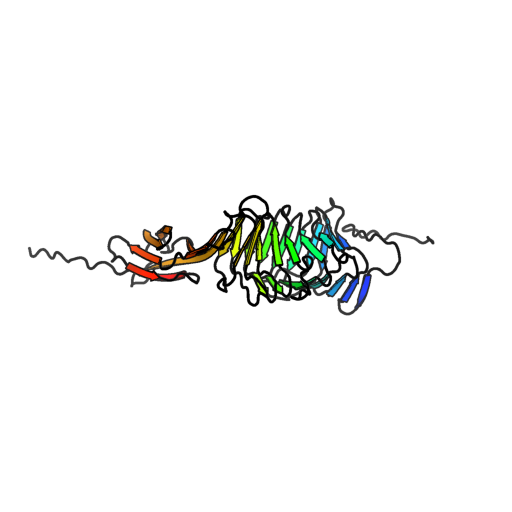M 1379 N N . ILE A 1 182 ? -2.396 -1.133 -1.702 1.00 93.81 182 ILE A N 1
ATOM 1380 C CA . ILE A 1 182 ? -1.018 -0.916 -1.272 1.00 93.81 182 ILE A CA 1
ATOM 1381 C C . ILE A 1 182 ? -0.865 -1.526 0.117 1.00 93.81 182 ILE A C 1
ATOM 1383 O O . ILE A 1 182 ? -1.322 -0.954 1.106 1.00 93.81 182 ILE A O 1
ATOM 1387 N N . ASP A 1 183 ? -0.226 -2.688 0.179 1.00 95.25 183 ASP A N 1
ATOM 1388 C CA . ASP A 1 183 ? -0.103 -3.489 1.388 1.00 95.25 183 ASP A CA 1
ATOM 1389 C C . ASP A 1 183 ? 1.340 -3.953 1.633 1.00 95.25 183 ASP A C 1
ATOM 1391 O O . ASP A 1 183 ? 2.088 -4.317 0.723 1.00 95.25 183 ASP A O 1
ATOM 1395 N N . ASN A 1 184 ? 1.728 -3.914 2.904 1.00 94.38 184 ASN A N 1
ATOM 1396 C CA . ASN A 1 184 ? 2.993 -4.380 3.447 1.00 94.38 184 ASN A CA 1
ATOM 1397 C C . ASN A 1 184 ? 4.243 -3.907 2.678 1.00 94.38 184 ASN A C 1
ATOM 1399 O O . ASN A 1 184 ? 5.116 -4.693 2.296 1.00 94.38 184 ASN A O 1
ATOM 1403 N N . ILE A 1 185 ? 4.363 -2.592 2.478 1.00 92.75 185 ILE A N 1
ATOM 1404 C CA . ILE A 1 185 ? 5.585 -1.993 1.930 1.00 92.75 185 ILE A CA 1
ATOM 1405 C C . ILE A 1 185 ? 6.621 -1.808 3.035 1.00 92.75 185 ILE A C 1
ATOM 1407 O O . ILE A 1 185 ? 6.400 -1.072 3.996 1.00 92.75 185 ILE A O 1
ATOM 1411 N N . GLN A 1 186 ? 7.812 -2.366 2.847 1.00 93.31 186 GLN A N 1
ATOM 1412 C CA . GLN A 1 186 ? 8.977 -2.041 3.658 1.00 93.31 186 GLN A CA 1
ATOM 1413 C C . GLN A 1 186 ? 9.934 -1.123 2.896 1.00 93.31 186 GLN A C 1
ATOM 1415 O O . GLN A 1 186 ? 10.524 -1.529 1.902 1.00 93.31 186 GLN A O 1
ATOM 1420 N N . SER A 1 187 ? 10.163 0.084 3.414 1.00 91.25 187 SER A N 1
ATOM 1421 C CA . SER A 1 187 ? 11.158 1.024 2.895 1.00 91.25 187 SER A CA 1
ATOM 1422 C C . SER A 1 187 ? 12.395 1.114 3.793 1.00 91.25 187 SER A C 1
ATOM 1424 O O . SER A 1 187 ? 12.315 1.165 5.031 1.00 91.25 187 SER A O 1
ATOM 1426 N N . HIS A 1 188 ? 13.572 1.109 3.167 1.00 90.25 188 HIS A N 1
ATOM 1427 C CA . HIS A 1 188 ? 14.862 1.143 3.846 1.00 90.25 188 HIS A CA 1
ATOM 1428 C C . HIS A 1 188 ? 15.880 2.051 3.146 1.00 90.25 188 HIS A C 1
ATOM 1430 O O . HIS A 1 188 ? 16.096 1.982 1.937 1.00 90.25 188 HIS A O 1
ATOM 1436 N N . ALA A 1 189 ? 16.594 2.852 3.930 1.00 83.88 189 ALA A N 1
ATOM 1437 C CA . ALA A 1 189 ? 17.652 3.761 3.500 1.00 83.88 189 ALA A CA 1
ATOM 1438 C C . ALA A 1 189 ? 17.230 4.708 2.363 1.00 83.88 189 ALA A C 1
ATOM 1440 O O . ALA A 1 189 ? 18.038 5.037 1.490 1.00 83.88 189 ALA A O 1
ATOM 1441 N N . GLY A 1 190 ? 15.959 5.113 2.356 1.00 81.75 190 GLY A N 1
ATOM 1442 C CA . GLY A 1 190 ? 15.415 6.056 1.387 1.00 81.75 190 GLY A CA 1
ATOM 1443 C C . GLY A 1 190 ? 15.413 7.498 1.882 1.00 81.75 190 GLY A C 1
ATOM 1444 O O . GLY A 1 190 ? 15.732 7.777 3.041 1.00 81.75 190 GLY A O 1
ATOM 1445 N N . ARG A 1 191 ? 15.076 8.444 0.998 1.00 80.06 191 ARG A N 1
ATOM 1446 C CA . ARG A 1 191 ? 14.815 9.833 1.420 1.00 80.06 191 ARG A CA 1
ATOM 1447 C C . ARG A 1 191 ? 13.433 9.943 2.063 1.00 80.06 191 ARG A C 1
ATOM 1449 O O . ARG A 1 191 ? 13.308 10.659 3.051 1.00 80.06 191 ARG A O 1
ATOM 1456 N N . PHE A 1 192 ? 12.465 9.230 1.489 1.00 79.94 192 PHE A N 1
ATOM 1457 C CA . PHE A 1 192 ? 11.086 9.088 1.941 1.00 79.94 192 PHE A CA 1
ATOM 1458 C C . PHE A 1 192 ? 10.686 7.608 1.891 1.00 79.94 192 PHE A C 1
ATOM 1460 O O . PHE A 1 192 ? 11.059 6.901 0.950 1.00 79.94 192 PHE A O 1
ATOM 1467 N N . GLY A 1 193 ? 9.906 7.139 2.863 1.00 76.62 193 GLY A N 1
ATOM 1468 C CA . GLY A 1 193 ? 9.308 5.806 2.837 1.00 76.62 193 GLY A CA 1
ATOM 1469 C C . GLY A 1 193 ? 8.279 5.673 1.717 1.00 76.62 193 GLY A C 1
ATOM 1470 O O . GLY A 1 193 ? 8.440 4.853 0.810 1.00 76.62 193 GLY A O 1
ATOM 1471 N N . VAL A 1 194 ? 7.273 6.546 1.759 1.00 82.38 194 VAL A N 1
ATOM 1472 C CA . VAL A 1 194 ? 6.200 6.690 0.767 1.00 82.38 194 VAL A CA 1
ATOM 1473 C C . VAL A 1 194 ? 5.942 8.173 0.512 1.00 82.38 194 VAL A C 1
ATOM 1475 O O . VAL A 1 194 ? 6.011 8.978 1.440 1.00 82.38 194 VAL A O 1
ATOM 1478 N N . GLN A 1 195 ? 5.655 8.526 -0.742 1.00 86.44 195 GLN A N 1
ATOM 1479 C CA . GLN A 1 195 ? 5.166 9.839 -1.141 1.00 86.44 195 GLN A CA 1
ATOM 1480 C C . GLN A 1 195 ? 3.863 9.703 -1.936 1.00 86.44 195 GLN A C 1
ATOM 1482 O O . GLN A 1 195 ? 3.804 8.911 -2.872 1.00 86.44 195 GLN A O 1
ATOM 1487 N N . THR A 1 196 ? 2.854 10.517 -1.627 1.00 83.94 196 THR A N 1
ATOM 1488 C CA . THR A 1 196 ? 1.642 10.644 -2.455 1.00 83.94 196 THR A CA 1
ATOM 1489 C C . THR A 1 196 ? 1.462 12.066 -2.980 1.00 83.94 196 THR A C 1
ATOM 1491 O O . THR A 1 196 ? 1.839 13.035 -2.312 1.00 83.94 196 THR A O 1
ATOM 1494 N N . THR A 1 197 ? 0.899 12.171 -4.183 1.00 82.75 197 THR A N 1
ATOM 1495 C CA . THR A 1 197 ? 0.377 13.412 -4.780 1.00 82.75 197 THR A CA 1
ATOM 1496 C C . THR A 1 197 ? -1.133 13.344 -5.039 1.00 82.75 197 THR A C 1
ATOM 1498 O O . THR A 1 197 ? -1.696 14.307 -5.559 1.00 82.75 197 THR A O 1
ATOM 1501 N N . GLN A 1 198 ? -1.791 12.222 -4.713 1.00 77.50 198 GLN A N 1
ATOM 1502 C CA . GLN A 1 198 ? -3.220 12.019 -4.981 1.00 77.50 198 GLN A CA 1
ATOM 1503 C C . GLN A 1 198 ? -4.098 12.672 -3.917 1.00 77.50 198 GLN A C 1
ATOM 1505 O O . GLN A 1 198 ? -3.647 12.799 -2.779 1.00 77.50 198 GLN A O 1
ATOM 1510 N N . PRO A 1 199 ? -5.377 12.961 -4.227 1.00 85.81 199 PRO A N 1
ATOM 1511 C CA . PRO A 1 199 ? -6.322 13.457 -3.235 1.00 85.81 199 PRO A CA 1
ATOM 1512 C C . PRO A 1 199 ? -6.410 12.579 -1.984 1.00 85.81 199 PRO A C 1
ATOM 1514 O O . PRO A 1 199 ? -6.485 13.111 -0.884 1.00 85.81 199 PRO A O 1
ATOM 1517 N N . SER A 1 200 ? -6.359 11.251 -2.130 1.00 88.69 200 SER A N 1
ATOM 1518 C CA . SER A 1 200 ? -6.369 10.325 -0.996 1.00 88.69 200 SER A CA 1
ATOM 1519 C C . SER A 1 200 ? -5.709 8.995 -1.357 1.00 88.69 200 SER A C 1
ATOM 1521 O O . SER A 1 200 ? -6.039 8.402 -2.382 1.00 88.69 200 SER A O 1
ATOM 1523 N N . VAL A 1 201 ? -4.780 8.529 -0.519 1.00 90.31 201 VAL A N 1
ATOM 1524 C CA . VAL A 1 201 ? -4.149 7.203 -0.609 1.00 90.31 201 VAL A CA 1
ATOM 1525 C C . VAL A 1 201 ? -4.189 6.530 0.752 1.00 90.31 201 VAL A C 1
ATOM 1527 O O . VAL A 1 201 ? -3.812 7.139 1.751 1.00 90.31 201 VAL A O 1
ATOM 1530 N N . GLU A 1 202 ? -4.565 5.254 0.774 1.00 92.94 202 GLU A N 1
ATOM 1531 C CA . GLU A 1 202 ? -4.428 4.389 1.943 1.00 92.94 202 GLU A CA 1
ATOM 1532 C C . GLU A 1 202 ? -3.311 3.363 1.711 1.00 92.94 202 GLU A C 1
ATOM 1534 O O . GLU A 1 202 ? -3.256 2.710 0.669 1.00 92.94 202 GLU A O 1
ATOM 1539 N N . VAL A 1 203 ? -2.407 3.235 2.682 1.00 93.31 203 VAL A N 1
ATOM 1540 C CA . VAL A 1 203 ? -1.330 2.239 2.687 1.00 93.31 203 VAL A CA 1
ATOM 1541 C C . VAL A 1 203 ? -1.452 1.398 3.945 1.00 93.31 203 VAL A C 1
ATOM 1543 O O . VAL A 1 203 ? -1.395 1.934 5.051 1.00 93.31 203 VAL A O 1
ATOM 1546 N N . THR A 1 204 ? -1.562 0.081 3.783 1.00 95.88 204 THR A N 1
ATOM 1547 C CA . THR A 1 204 ? -1.624 -0.859 4.905 1.00 95.88 204 THR A CA 1
ATOM 1548 C C . THR A 1 204 ? -0.245 -1.439 5.213 1.00 95.88 204 THR A C 1
ATOM 1550 O O . THR A 1 204 ? 0.558 -1.693 4.315 1.00 95.88 204 THR A O 1
ATOM 1553 N N . GLY A 1 205 ? 0.078 -1.624 6.494 1.00 95.44 205 GLY A N 1
ATOM 1554 C CA . GLY A 1 205 ? 1.232 -2.421 6.910 1.00 95.44 205 GLY A CA 1
ATOM 1555 C C . GLY A 1 205 ? 2.602 -1.818 6.581 1.00 95.44 205 GLY A C 1
ATOM 1556 O O . GLY A 1 205 ? 3.591 -2.556 6.562 1.00 95.44 205 GLY A O 1
ATOM 1557 N N . ILE A 1 206 ? 2.693 -0.509 6.314 1.00 93.44 206 ILE A N 1
ATOM 1558 C CA . ILE A 1 206 ? 3.959 0.139 5.944 1.00 93.44 206 ILE A CA 1
ATOM 1559 C C . ILE A 1 206 ? 5.010 0.008 7.052 1.00 93.44 206 ILE A C 1
ATOM 1561 O O . ILE A 1 206 ? 4.726 0.162 8.240 1.00 93.44 206 ILE A O 1
ATOM 1565 N N . ARG A 1 207 ? 6.267 -0.220 6.667 1.00 93.06 207 ARG A N 1
ATOM 1566 C CA . ARG A 1 207 ? 7.414 -0.206 7.573 1.00 93.06 207 ARG A CA 1
ATOM 1567 C C . ARG A 1 207 ? 8.546 0.651 7.027 1.00 93.06 207 ARG A C 1
ATOM 1569 O O . ARG A 1 207 ? 9.158 0.296 6.024 1.00 93.06 207 ARG A O 1
ATOM 1576 N N . VAL A 1 208 ? 8.912 1.713 7.737 1.00 89.62 208 VAL A N 1
ATOM 1577 C CA . VAL A 1 208 ? 10.093 2.528 7.416 1.00 89.62 208 VAL A CA 1
ATOM 1578 C C . VAL A 1 208 ? 11.173 2.249 8.454 1.00 89.62 208 VAL A C 1
ATOM 1580 O O . VAL A 1 208 ? 10.952 2.408 9.647 1.00 89.62 208 VAL A O 1
ATOM 1583 N N . THR A 1 209 ? 12.325 1.738 8.015 1.00 85.00 209 THR A N 1
ATOM 1584 C CA . THR A 1 209 ? 13.374 1.238 8.938 1.00 85.00 209 THR A CA 1
ATOM 1585 C C . THR A 1 209 ? 14.630 2.102 8.992 1.00 85.00 209 THR A C 1
ATOM 1587 O O . THR A 1 209 ? 15.392 2.019 9.951 1.00 85.00 209 THR A O 1
ATOM 1590 N N . SER A 1 210 ? 14.867 2.923 7.974 1.00 72.56 210 SER A N 1
ATOM 1591 C CA . SER A 1 210 ? 15.901 3.956 7.990 1.00 72.56 210 SER A CA 1
ATOM 1592 C C . SER A 1 210 ? 15.566 4.999 6.931 1.00 72.56 210 SER A C 1
ATOM 1594 O O . SER A 1 210 ? 15.582 4.713 5.733 1.00 72.56 210 SER A O 1
ATOM 1596 N N . ALA A 1 211 ? 15.234 6.206 7.372 1.00 63.00 211 ALA A N 1
ATOM 1597 C CA . ALA A 1 211 ? 15.070 7.353 6.497 1.00 63.00 211 ALA A CA 1
ATOM 1598 C C . ALA A 1 211 ? 16.247 8.303 6.697 1.00 63.00 211 ALA A C 1
ATOM 1600 O O . ALA A 1 211 ? 16.729 8.509 7.809 1.00 63.00 211 ALA A O 1
ATOM 1601 N N . ASN A 1 212 ? 16.721 8.875 5.597 1.00 67.56 212 ASN A N 1
ATOM 1602 C CA . ASN A 1 212 ? 17.765 9.893 5.643 1.00 67.56 212 ASN A CA 1
ATOM 1603 C C . ASN A 1 212 ? 17.197 11.298 5.897 1.00 67.56 212 ASN A C 1
ATOM 1605 O O . ASN A 1 212 ? 17.963 12.183 6.268 1.00 67.56 212 ASN A O 1
ATOM 1609 N N . VAL A 1 213 ? 15.898 11.516 5.645 1.00 76.12 213 VAL A N 1
ATOM 1610 C CA . VAL A 1 213 ? 15.234 12.814 5.847 1.00 76.12 213 VAL A CA 1
ATOM 1611 C C . VAL A 1 213 ? 13.890 12.625 6.550 1.00 76.12 213 VAL A C 1
ATOM 1613 O O . VAL A 1 213 ? 13.814 12.916 7.736 1.00 76.12 213 VAL A O 1
ATOM 1616 N N . ASN A 1 214 ? 12.876 12.094 5.855 1.00 82.12 214 ASN A N 1
ATOM 1617 C CA . ASN A 1 214 ? 11.507 11.980 6.373 1.00 82.12 214 ASN A CA 1
ATOM 1618 C C . ASN A 1 214 ? 10.998 10.540 6.223 1.00 82.12 214 ASN A C 1
ATOM 1620 O O . ASN A 1 214 ? 11.350 9.847 5.265 1.00 82.12 214 ASN A O 1
ATOM 1624 N N . ASP A 1 215 ? 10.160 10.087 7.151 1.00 82.06 215 ASP A N 1
ATOM 1625 C CA . ASP A 1 215 ? 9.644 8.717 7.148 1.00 82.06 215 ASP A CA 1
ATOM 1626 C C . ASP A 1 215 ? 8.583 8.540 6.062 1.00 82.06 215 ASP A C 1
ATOM 1628 O O . ASP A 1 215 ? 8.631 7.594 5.281 1.00 82.06 215 ASP A O 1
ATOM 1632 N N . VAL A 1 216 ? 7.663 9.495 5.955 1.00 88.00 216 VAL A N 1
ATOM 1633 C CA . VAL A 1 216 ? 6.585 9.531 4.959 1.00 88.00 216 VAL A CA 1
ATOM 1634 C C . VAL A 1 216 ? 6.364 10.962 4.496 1.00 88.00 216 VAL A C 1
ATOM 1636 O O . VAL A 1 216 ? 6.701 11.911 5.203 1.00 88.00 216 VAL A O 1
ATOM 1639 N N . ARG A 1 217 ? 5.810 11.118 3.295 1.00 90.75 217 ARG A N 1
ATOM 1640 C CA . ARG A 1 217 ? 5.567 12.424 2.700 1.00 90.75 217 ARG A CA 1
ATOM 1641 C C . ARG A 1 217 ? 4.226 12.503 1.987 1.00 90.75 217 ARG A C 1
ATOM 1643 O O . ARG A 1 217 ? 3.856 11.628 1.212 1.00 90.75 217 ARG A O 1
ATOM 1650 N N . VAL A 1 218 ? 3.566 13.635 2.138 1.00 87.75 218 VAL A N 1
ATOM 1651 C CA . VAL A 1 218 ? 2.537 14.115 1.224 1.00 87.75 218 VAL A CA 1
ATOM 1652 C C . VAL A 1 218 ? 3.095 15.334 0.513 1.00 87.75 218 VAL A C 1
ATOM 1654 O O . VAL A 1 218 ? 3.620 16.248 1.146 1.00 87.75 218 VAL A O 1
ATOM 1657 N N . TRP A 1 219 ? 3.013 15.353 -0.815 1.00 88.75 219 TRP A N 1
ATOM 1658 C CA . TRP A 1 219 ? 3.375 16.538 -1.580 1.00 88.75 219 TRP A CA 1
ATOM 1659 C C . TRP A 1 219 ? 2.396 16.751 -2.721 1.00 88.75 219 TRP A C 1
ATOM 1661 O O . TRP A 1 219 ? 2.265 15.899 -3.591 1.00 88.75 219 TRP A O 1
ATOM 1671 N N . THR A 1 220 ? 1.766 17.916 -2.761 1.00 81.19 220 THR A N 1
ATOM 1672 C CA . THR A 1 220 ? 0.886 18.312 -3.862 1.00 81.19 220 THR A CA 1
ATOM 1673 C C . THR A 1 220 ? 1.097 19.786 -4.180 1.00 81.19 220 THR A C 1
ATOM 1675 O O . THR A 1 220 ? 1.183 20.612 -3.282 1.00 81.19 220 THR A O 1
ATOM 1678 N N . ALA A 1 221 ? 1.195 20.130 -5.465 1.00 73.50 221 ALA A N 1
ATOM 1679 C CA . ALA A 1 221 ? 1.157 21.524 -5.923 1.00 73.50 221 ALA A CA 1
ATOM 1680 C C . ALA A 1 221 ? -0.273 21.981 -6.283 1.00 73.50 221 ALA A C 1
ATOM 1682 O O . ALA A 1 221 ? -0.460 23.082 -6.799 1.00 73.50 221 ALA A O 1
ATOM 1683 N N . GLY A 1 222 ? -1.266 21.107 -6.085 1.00 83.00 222 GLY A N 1
ATOM 1684 C CA . GLY A 1 222 ? -2.649 21.275 -6.518 1.00 83.00 222 GLY A CA 1
ATOM 1685 C C . GLY A 1 222 ? -3.645 21.109 -5.362 1.00 83.00 222 GLY A C 1
ATOM 1686 O O . GLY A 1 222 ? -3.403 21.632 -4.270 1.00 83.00 222 GLY A O 1
ATOM 1687 N N . PRO A 1 223 ? -4.786 20.427 -5.588 1.00 87.31 223 PRO A N 1
ATOM 1688 C CA . PRO A 1 223 ? -5.738 20.096 -4.528 1.00 87.31 223 PRO A CA 1
ATOM 1689 C C . PRO A 1 223 ? -5.067 19.399 -3.344 1.00 87.31 223 PRO A C 1
ATOM 1691 O O . PRO A 1 223 ? -3.981 18.834 -3.493 1.00 87.31 223 PRO A O 1
ATOM 1694 N N . ALA A 1 224 ? -5.729 19.445 -2.186 1.00 89.44 224 ALA A N 1
ATOM 1695 C CA . ALA A 1 224 ? -5.285 18.704 -1.014 1.00 89.44 224 ALA A CA 1
ATOM 1696 C C . ALA A 1 224 ? -5.104 17.223 -1.363 1.00 89.44 224 ALA A C 1
ATOM 1698 O O . ALA A 1 224 ? -5.824 16.677 -2.199 1.00 89.44 224 ALA A O 1
ATOM 1699 N N . ALA A 1 225 ? -4.102 16.641 -0.731 1.00 90.75 225 ALA A N 1
ATOM 1700 C CA . ALA A 1 225 ? -3.676 15.264 -0.872 1.00 90.75 225 ALA A CA 1
ATOM 1701 C C . ALA A 1 225 ? -3.543 14.671 0.521 1.00 90.75 225 ALA A C 1
ATOM 1703 O O . ALA A 1 225 ? -2.922 15.303 1.378 1.00 90.75 225 ALA A O 1
ATOM 1704 N N . ASP A 1 226 ? -4.083 13.478 0.718 1.00 92.19 226 ASP A N 1
ATOM 1705 C CA . ASP A 1 226 ? -4.155 12.838 2.022 1.00 92.19 226 ASP A CA 1
ATOM 1706 C C . ASP A 1 226 ? -3.487 11.462 1.972 1.00 92.19 226 ASP A C 1
ATOM 1708 O O . ASP A 1 226 ? -3.651 10.702 1.013 1.00 92.19 226 ASP A O 1
ATOM 1712 N N . LEU A 1 227 ? -2.715 11.141 3.009 1.00 93.38 227 LEU A N 1
ATOM 1713 C CA . LEU A 1 227 ? -2.087 9.835 3.189 1.00 93.38 227 LEU A CA 1
ATOM 1714 C C . LEU A 1 227 ? -2.574 9.204 4.486 1.00 93.38 227 LEU A C 1
ATOM 1716 O O . LEU A 1 227 ? -2.220 9.662 5.572 1.00 93.38 227 LEU A O 1
ATOM 1720 N N . THR A 1 228 ? -3.320 8.116 4.368 1.00 95.44 228 THR A N 1
ATOM 1721 C CA . THR A 1 228 ? -3.737 7.294 5.500 1.00 95.44 228 THR A CA 1
ATOM 1722 C C . THR A 1 228 ? -2.844 6.064 5.590 1.00 95.44 228 THR A C 1
ATOM 1724 O O . THR A 1 228 ? -2.697 5.306 4.633 1.00 95.44 228 THR A O 1
ATOM 1727 N N . LEU A 1 229 ? -2.225 5.869 6.747 1.00 95.75 229 LEU A N 1
ATOM 1728 C CA . LEU A 1 229 ? -1.409 4.716 7.088 1.00 95.75 229 LEU A CA 1
ATOM 1729 C C . LEU A 1 229 ? -2.226 3.822 8.017 1.00 95.75 229 LEU A C 1
ATOM 1731 O O . LEU A 1 229 ? -2.443 4.167 9.179 1.00 95.75 229 LEU A O 1
ATOM 1735 N N . THR A 1 230 ? -2.670 2.685 7.499 1.00 97.06 230 THR A N 1
ATOM 1736 C CA . THR A 1 230 ? -3.412 1.678 8.257 1.00 97.06 230 THR A CA 1
ATOM 1737 C C . THR A 1 230 ? -2.441 0.619 8.767 1.00 97.06 230 THR A C 1
ATOM 1739 O O . THR A 1 230 ? -1.648 0.069 8.005 1.00 97.06 230 THR A O 1
ATOM 1742 N N . ASP A 1 231 ? -2.473 0.331 10.065 1.00 97.44 231 ASP A N 1
ATOM 1743 C CA . ASP A 1 231 ? -1.603 -0.659 10.714 1.00 97.44 231 ASP A CA 1
ATOM 1744 C C . ASP A 1 231 ? -0.102 -0.502 10.394 1.00 97.44 231 ASP A C 1
ATOM 1746 O O . ASP A 1 231 ? 0.573 -1.483 10.048 1.00 97.44 231 ASP A O 1
ATOM 1750 N N . PRO A 1 232 ? 0.472 0.716 10.481 1.00 96.31 232 PRO A N 1
ATOM 1751 C CA . PRO A 1 232 ? 1.894 0.894 10.231 1.00 96.31 232 PRO A CA 1
ATOM 1752 C C . PRO A 1 232 ? 2.723 0.051 11.217 1.00 96.31 232 PRO A C 1
ATOM 1754 O O . PRO A 1 232 ? 2.514 0.061 12.429 1.00 96.31 232 PRO A O 1
ATOM 1757 N N . LYS A 1 233 ? 3.722 -0.668 10.696 1.00 94.50 233 LYS A N 1
ATOM 1758 C CA . LYS A 1 233 ? 4.637 -1.545 11.458 1.00 94.50 233 LYS A CA 1
ATOM 1759 C C . LYS A 1 233 ? 5.799 -0.784 12.110 1.00 94.50 233 LYS A C 1
ATOM 1761 O O . LYS A 1 233 ? 6.716 -1.402 12.665 1.00 94.50 233 LYS A O 1
ATOM 1766 N N . ALA A 1 234 ? 5.811 0.536 11.964 1.00 88.94 234 ALA A N 1
ATOM 1767 C CA . ALA A 1 234 ? 6.704 1.478 12.619 1.00 88.94 234 ALA A CA 1
ATOM 1768 C C . ALA A 1 234 ? 5.979 2.825 12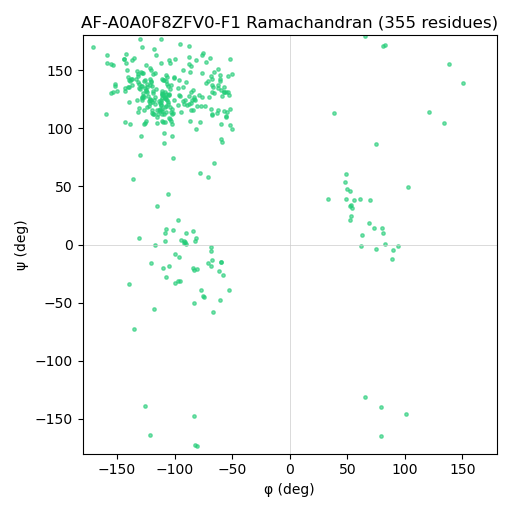.741 1.00 88.94 234 ALA A C 1
ATOM 1770 O O . ALA A 1 234 ? 5.358 3.261 11.777 1.00 88.94 234 ALA A O 1
ATOM 1771 N N . THR A 1 235 ? 6.072 3.476 13.899 1.00 85.75 235 THR A N 1
ATOM 1772 C CA . THR A 1 235 ? 5.500 4.813 14.101 1.00 85.75 235 THR A CA 1
ATOM 1773 C C . THR A 1 235 ? 6.237 5.849 13.259 1.00 85.75 235 THR A C 1
ATOM 1775 O O . THR A 1 235 ? 7.469 5.870 13.239 1.00 85.75 235 THR A O 1
ATOM 1778 N N . THR A 1 236 ? 5.487 6.748 12.631 1.00 90.56 236 THR A N 1
ATOM 1779 C CA . THR A 1 236 ? 6.016 7.918 11.933 1.00 90.56 236 THR A CA 1
ATOM 1780 C C . THR A 1 236 ? 6.598 8.898 12.947 1.00 90.56 236 THR A C 1
ATOM 1782 O O . THR A 1 236 ? 5.889 9.432 13.803 1.00 90.56 236 THR A O 1
ATOM 1785 N N . ALA A 1 237 ? 7.904 9.138 12.859 1.00 90.19 237 ALA A N 1
ATOM 1786 C CA . ALA A 1 237 ? 8.619 10.100 13.688 1.00 90.19 237 ALA A CA 1
ATOM 1787 C C . ALA A 1 237 ? 8.855 11.428 12.953 1.00 90.19 237 ALA A C 1
ATOM 1789 O O . ALA A 1 237 ? 8.844 12.478 13.589 1.00 90.19 237 ALA A O 1
ATOM 1790 N N . ASN A 1 238 ? 9.045 11.382 11.631 1.00 90.69 238 ASN A N 1
ATOM 1791 C CA . ASN A 1 238 ? 9.361 12.540 10.792 1.00 90.69 238 ASN A CA 1
ATOM 1792 C C . ASN A 1 238 ? 8.414 12.603 9.575 1.00 90.69 238 ASN A C 1
ATOM 1794 O O . ASN A 1 238 ? 8.806 12.176 8.482 1.00 90.69 238 ASN A O 1
ATOM 1798 N N . PRO A 1 239 ? 7.157 13.051 9.741 1.00 93.62 239 PRO A N 1
ATOM 1799 C CA . PRO A 1 239 ? 6.257 13.291 8.614 1.00 93.62 239 PRO A CA 1
ATOM 1800 C C . PRO A 1 239 ? 6.723 14.504 7.794 1.00 93.62 239 PRO A C 1
ATOM 1802 O O . PRO A 1 239 ? 7.479 15.332 8.282 1.00 93.62 239 PRO A O 1
ATOM 1805 N N . ASP A 1 240 ? 6.261 14.606 6.550 1.00 94.25 240 ASP A N 1
ATOM 1806 C CA . ASP A 1 240 ? 6.472 15.766 5.673 1.00 94.25 240 ASP A CA 1
ATOM 1807 C C . ASP A 1 240 ? 5.166 16.047 4.938 1.00 94.25 240 ASP A C 1
ATOM 1809 O O . ASP A 1 240 ? 4.792 15.308 4.025 1.00 94.25 240 ASP A O 1
ATOM 1813 N N . VAL A 1 241 ? 4.437 17.074 5.367 1.00 94.06 241 VAL A N 1
ATOM 1814 C CA . VAL A 1 241 ? 3.209 17.519 4.696 1.00 94.06 241 VAL A CA 1
ATOM 1815 C C . VAL A 1 241 ? 3.540 18.800 3.948 1.00 94.06 241 VAL A C 1
ATOM 1817 O O . VAL A 1 241 ? 3.759 19.835 4.563 1.00 94.06 241 VAL A O 1
ATOM 1820 N N . ALA A 1 242 ? 3.590 18.758 2.619 1.00 91.31 242 ALA A N 1
ATOM 1821 C CA . ALA A 1 242 ? 4.086 19.884 1.833 1.00 91.31 242 ALA A CA 1
ATOM 1822 C C . ALA A 1 242 ? 3.176 20.268 0.659 1.00 91.31 242 ALA A C 1
ATOM 1824 O O . ALA A 1 242 ? 2.595 19.420 -0.019 1.00 91.31 242 ALA A O 1
ATOM 1825 N N . GLY A 1 243 ? 3.138 21.568 0.357 1.00 87.44 243 GLY A N 1
ATOM 1826 C CA . GLY A 1 243 ? 2.545 22.131 -0.856 1.00 87.44 243 GLY A CA 1
ATOM 1827 C C . GLY A 1 243 ? 1.054 22.471 -0.762 1.00 87.44 243 GLY A C 1
ATOM 1828 O O . GLY A 1 243 ? 0.547 23.198 -1.617 1.00 87.44 243 GLY A O 1
ATOM 1829 N N . ASN A 1 244 ? 0.353 22.019 0.285 1.00 92.00 244 ASN A N 1
ATOM 1830 C CA . ASN A 1 244 ? -1.025 22.417 0.561 1.00 92.00 244 ASN A CA 1
ATOM 1831 C C . ASN A 1 244 ? -1.328 22.386 2.070 1.00 92.00 244 ASN A C 1
ATOM 1833 O O . ASN A 1 244 ? -1.051 21.405 2.754 1.00 92.00 244 ASN A O 1
ATOM 1837 N N . ALA A 1 245 ? -1.933 23.456 2.595 1.00 93.56 245 ALA A N 1
ATOM 1838 C CA . ALA A 1 245 ? -2.248 23.588 4.020 1.00 93.56 245 ALA A CA 1
ATOM 1839 C C . ALA A 1 245 ? -3.391 22.674 4.507 1.00 93.56 245 ALA A C 1
ATOM 1841 O O . ALA A 1 245 ? -3.547 22.502 5.712 1.00 93.56 245 ALA A O 1
ATOM 1842 N N . ALA A 1 246 ? -4.190 22.116 3.594 1.00 94.19 246 ALA A N 1
ATOM 1843 C CA . ALA A 1 246 ? -5.290 21.205 3.907 1.00 94.19 246 ALA A CA 1
ATOM 1844 C C . ALA A 1 246 ? -4.912 19.719 3.786 1.00 94.19 246 ALA A C 1
ATOM 1846 O O . ALA A 1 246 ? -5.681 18.876 4.234 1.00 94.19 246 ALA A O 1
ATOM 1847 N N . SER A 1 247 ? -3.749 19.405 3.209 1.00 95.75 247 SER A N 1
ATOM 1848 C CA . SER A 1 247 ? -3.216 18.041 3.162 1.00 95.75 247 SER A CA 1
ATOM 1849 C C . SER A 1 247 ? -2.948 17.479 4.554 1.00 95.75 247 SER A C 1
ATOM 1851 O O . SER A 1 247 ? -2.578 18.229 5.466 1.00 95.75 247 SER A O 1
ATOM 1853 N N . PHE A 1 248 ? -3.043 16.156 4.696 1.00 96.12 248 PHE A N 1
ATOM 1854 C CA . PHE A 1 248 ? -2.647 15.488 5.932 1.00 96.12 248 PHE A CA 1
ATOM 1855 C C . PHE A 1 248 ? -1.989 14.119 5.748 1.00 96.12 248 PHE A C 1
ATOM 1857 O O . PHE A 1 248 ? -2.170 13.432 4.745 1.00 96.12 248 PHE A O 1
ATOM 1864 N N . ILE A 1 249 ? -1.257 13.707 6.783 1.00 96.38 249 ILE A N 1
ATOM 1865 C CA . ILE A 1 249 ? -0.866 12.315 7.027 1.00 96.38 249 ILE A CA 1
ATOM 1866 C C . ILE A 1 249 ? -1.627 11.834 8.264 1.00 96.38 249 ILE A C 1
ATOM 1868 O O . ILE A 1 249 ? -1.632 12.538 9.273 1.00 96.38 249 ILE A O 1
ATOM 1872 N N . GLN A 1 250 ? -2.259 10.662 8.209 1.00 96.62 250 GLN A N 1
ATOM 1873 C CA . GLN A 1 250 ? -2.998 10.062 9.322 1.00 96.62 250 GLN A CA 1
ATOM 1874 C C . GLN A 1 250 ? -2.526 8.632 9.575 1.00 96.62 250 GLN A C 1
ATOM 1876 O O . GLN A 1 250 ? -2.468 7.830 8.653 1.00 96.62 250 GLN A O 1
ATOM 1881 N N . GLU A 1 251 ? -2.227 8.305 10.827 1.00 97.12 251 GLU A N 1
ATOM 1882 C CA . GLU A 1 251 ? -2.050 6.929 11.292 1.00 97.12 251 GLU A CA 1
ATOM 1883 C C . GLU A 1 251 ? -3.346 6.439 11.929 1.00 97.12 251 GLU A C 1
ATOM 1885 O O . GLU A 1 251 ? -3.950 7.144 12.743 1.00 97.12 251 GLU A O 1
ATOM 1890 N N . GLN A 1 252 ? -3.745 5.221 11.581 1.00 97.56 252 GLN A N 1
ATOM 1891 C CA . GLN A 1 252 ? -4.893 4.535 12.156 1.00 97.56 252 GLN A CA 1
ATOM 1892 C C . GLN A 1 252 ? -4.623 3.036 12.274 1.00 97.56 252 GLN A C 1
ATOM 1894 O O . GLN A 1 252 ? -3.774 2.488 11.567 1.00 97.56 252 GLN A O 1
ATOM 1899 N N . TYR A 1 253 ? -5.375 2.370 13.143 1.00 98.25 253 TYR A N 1
ATOM 1900 C CA . TYR A 1 253 ? -5.236 0.937 13.375 1.00 98.25 253 TYR A CA 1
ATOM 1901 C C . TYR A 1 253 ? -6.562 0.209 13.236 1.00 98.25 253 TYR A C 1
ATOM 1903 O O . TYR A 1 253 ? -7.629 0.746 13.543 1.00 98.25 253 TYR A O 1
ATOM 1911 N N . THR A 1 254 ? -6.487 -1.027 12.764 1.00 98.50 254 THR A N 1
ATOM 1912 C CA . THR A 1 254 ? -7.622 -1.936 12.717 1.00 98.50 254 THR A CA 1
ATOM 1913 C C . THR A 1 254 ? -8.061 -2.326 14.115 1.00 98.50 254 THR A C 1
ATOM 1915 O O . THR A 1 254 ? -7.255 -2.503 15.030 1.00 98.50 254 THR A O 1
ATOM 1918 N N . CYS A 1 255 ? -9.370 -2.452 14.283 1.00 98.62 255 CYS A N 1
ATOM 1919 C CA . CYS A 1 255 ? -9.987 -2.87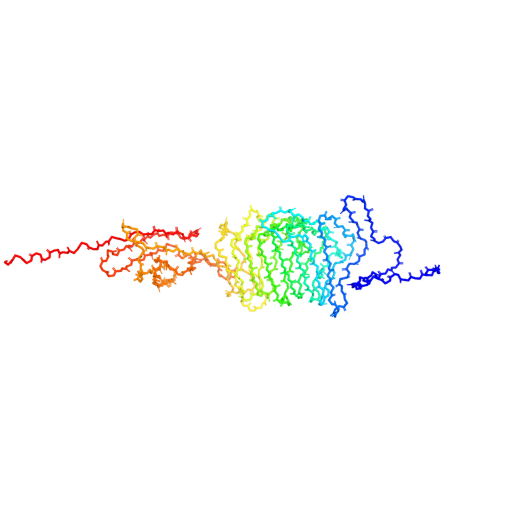6 15.522 1.00 98.62 255 CYS A CA 1
ATOM 1920 C C . CYS A 1 255 ? -11.007 -3.970 15.225 1.00 98.62 255 CYS A C 1
ATOM 1922 O O . CYS A 1 255 ? -12.026 -3.743 14.569 1.00 98.62 255 CYS A O 1
ATOM 1924 N N . ASN A 1 256 ? -10.695 -5.163 15.718 1.00 98.62 256 ASN A N 1
ATOM 1925 C CA . ASN A 1 256 ? -11.510 -6.359 15.633 1.00 98.62 256 ASN A CA 1
ATOM 1926 C C . ASN A 1 256 ? -11.795 -6.835 17.062 1.00 98.62 256 ASN A C 1
ATOM 1928 O O . ASN A 1 256 ? -10.875 -7.078 17.849 1.00 98.62 256 ASN A O 1
ATOM 1932 N N . ILE A 1 257 ? -13.076 -6.940 17.414 1.00 98.69 257 ILE A N 1
ATOM 1933 C CA . ILE A 1 257 ? -13.512 -7.325 18.758 1.00 98.69 257 ILE A CA 1
ATOM 1934 C C . ILE A 1 257 ? -14.517 -8.465 18.649 1.00 98.69 257 ILE A C 1
ATOM 1936 O O . ILE A 1 257 ? -15.544 -8.342 17.981 1.00 98.69 257 ILE A O 1
ATOM 1940 N N . HIS A 1 258 ? -14.218 -9.542 19.365 1.00 98.75 258 HIS A N 1
ATOM 1941 C CA . HIS A 1 258 ? -15.104 -10.669 19.591 1.00 98.75 258 HIS A CA 1
ATOM 1942 C C . HIS A 1 258 ? -15.634 -10.639 21.026 1.00 98.75 258 HIS A C 1
ATOM 1944 O O . HIS A 1 258 ? -14.869 -10.406 21.968 1.00 98.75 258 HIS A O 1
ATOM 1950 N N . VAL A 1 259 ? -16.922 -10.923 21.218 1.00 98.75 259 VAL A N 1
ATOM 1951 C CA . VAL A 1 259 ? -17.566 -10.942 22.534 1.00 98.75 259 VAL A CA 1
ATOM 1952 C C . VAL A 1 259 ? -18.319 -12.248 22.777 1.00 98.75 259 VAL A C 1
ATOM 1954 O O . VAL A 1 259 ? -19.226 -12.621 22.031 1.00 98.75 259 VAL A O 1
ATOM 1957 N N . ALA A 1 260 ? -18.008 -12.892 23.901 1.00 98.50 260 ALA A N 1
ATOM 1958 C CA . ALA A 1 260 ? -18.688 -14.085 24.395 1.00 98.50 260 ALA A CA 1
ATOM 1959 C C . ALA A 1 260 ? -19.138 -13.915 25.859 1.00 98.50 260 ALA A C 1
ATOM 1961 O O . ALA A 1 260 ? -18.791 -12.946 26.537 1.00 98.50 260 ALA A O 1
ATOM 1962 N N . ASP A 1 261 ? -19.945 -14.846 26.368 1.00 97.44 261 ASP A N 1
ATOM 1963 C CA . ASP A 1 261 ? -20.150 -14.997 27.810 1.00 97.44 261 ASP A CA 1
ATOM 1964 C C . ASP A 1 261 ? -19.092 -15.922 28.437 1.00 97.44 261 ASP A C 1
ATOM 1966 O O . ASP A 1 261 ? -18.343 -16.608 27.747 1.00 97.44 261 ASP A O 1
ATOM 1970 N N . ARG A 1 262 ? -19.057 -15.988 29.774 1.00 94.88 262 ARG A N 1
ATOM 1971 C CA . ARG A 1 262 ? -18.142 -16.874 30.527 1.00 94.88 262 ARG A CA 1
ATOM 1972 C C . ARG A 1 262 ? -18.293 -18.371 30.229 1.00 94.88 262 ARG A C 1
ATOM 1974 O O . ARG A 1 262 ? -17.460 -19.161 30.663 1.00 94.88 262 ARG A O 1
ATOM 1981 N N . ALA A 1 263 ? -19.383 -18.786 29.587 1.00 95.69 263 ALA A N 1
ATOM 1982 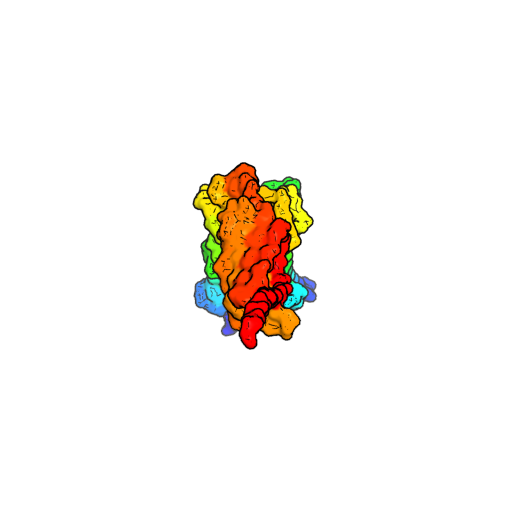C CA . ALA A 1 263 ? -19.569 -20.167 29.158 1.00 95.69 263 ALA A CA 1
ATOM 1983 C C . ALA A 1 263 ? -19.044 -20.401 27.728 1.00 95.69 263 ALA A C 1
ATOM 1985 O O . ALA A 1 263 ? -19.150 -21.519 27.228 1.00 95.69 263 ALA A O 1
ATOM 1986 N N . GLY A 1 264 ? -18.466 -19.376 27.094 1.00 96.69 264 GLY A N 1
ATOM 1987 C CA . GLY A 1 264 ? -17.934 -19.421 25.738 1.00 96.69 264 GLY A CA 1
ATOM 1988 C C . GLY A 1 264 ? -19.003 -19.285 24.657 1.00 96.69 264 GLY A C 1
ATOM 1989 O O . GLY A 1 264 ? -18.728 -19.593 23.502 1.00 96.69 264 GLY A O 1
ATOM 1990 N N . ASN A 1 265 ? -20.227 -18.865 25.001 1.00 97.88 265 ASN A N 1
ATOM 1991 C CA . ASN A 1 265 ? -21.254 -18.627 23.991 1.00 97.88 265 ASN A CA 1
ATOM 1992 C C . ASN A 1 265 ? -21.074 -17.235 23.392 1.00 97.88 265 ASN A C 1
ATOM 1994 O O . ASN A 1 265 ? -21.086 -16.242 24.122 1.00 97.88 265 ASN A O 1
ATOM 1998 N N . ASN A 1 266 ? -20.989 -17.169 22.067 1.00 98.50 266 ASN A N 1
ATOM 1999 C CA . ASN A 1 266 ? -20.932 -15.916 21.323 1.00 98.50 266 ASN A CA 1
ATOM 2000 C C . ASN A 1 266 ? -22.146 -15.032 21.633 1.00 98.50 266 ASN A C 1
ATOM 2002 O O . ASN A 1 266 ? -23.290 -15.503 21.670 1.00 98.50 266 ASN A O 1
ATOM 2006 N N . LEU A 1 267 ? -21.906 -13.739 21.846 1.00 98.50 267 LEU A N 1
ATOM 2007 C CA . LEU A 1 267 ? -22.951 -12.777 22.174 1.00 98.50 267 LEU A CA 1
ATOM 2008 C C . LEU A 1 267 ? -23.215 -11.849 20.996 1.00 98.50 267 LEU A C 1
ATOM 2010 O O . LEU A 1 267 ? -22.471 -10.904 20.761 1.00 98.50 267 LEU A O 1
ATOM 2014 N N . ALA A 1 268 ? -24.337 -12.070 20.314 1.00 98.50 268 ALA A N 1
ATOM 2015 C CA . ALA A 1 268 ? -24.833 -11.159 19.288 1.00 98.50 268 ALA A CA 1
ATOM 2016 C C . ALA A 1 268 ? -25.399 -9.869 19.877 1.00 98.50 268 ALA A C 1
ATOM 2018 O O . ALA A 1 268 ? -25.852 -9.867 21.022 1.00 98.50 268 ALA A O 1
ATOM 2019 N N . THR A 1 269 ? -25.451 -8.798 19.084 1.00 98.38 269 THR A N 1
ATOM 2020 C CA . THR A 1 269 ? -26.054 -7.502 19.438 1.00 98.38 269 THR A CA 1
ATOM 2021 C C . THR A 1 269 ? -25.506 -6.890 20.738 1.00 98.38 269 THR A C 1
ATOM 2023 O O . THR A 1 269 ? -26.255 -6.281 21.509 1.00 98.38 269 THR A O 1
ATOM 2026 N N . VAL A 1 270 ? -24.237 -7.145 21.053 1.00 98.75 270 VAL A N 1
ATOM 2027 C CA . VAL A 1 270 ? -23.494 -6.378 22.055 1.00 98.75 270 VAL A CA 1
ATOM 2028 C C . VAL A 1 270 ? -23.129 -5.054 21.404 1.00 98.75 270 VAL A C 1
ATOM 2030 O O . VAL A 1 270 ? -22.538 -5.062 20.329 1.00 98.75 270 VAL A O 1
ATOM 2033 N N . ASN A 1 271 ? -23.475 -3.949 22.052 1.00 98.69 271 ASN A N 1
ATOM 2034 C CA . ASN A 1 271 ? -23.103 -2.618 21.604 1.00 98.69 271 ASN A CA 1
ATOM 2035 C C . ASN A 1 271 ? -21.652 -2.337 21.990 1.00 98.69 271 ASN A C 1
ATOM 2037 O O . ASN A 1 271 ? -21.299 -2.493 23.162 1.00 98.69 271 ASN A O 1
ATOM 2041 N N . ILE A 1 272 ? -20.842 -1.909 21.030 1.00 98.69 272 ILE A N 1
ATOM 2042 C CA . ILE A 1 272 ? -19.439 -1.550 21.200 1.00 98.69 272 ILE A CA 1
ATOM 2043 C C . ILE A 1 272 ? -19.252 -0.125 20.690 1.00 98.69 272 ILE A C 1
ATOM 2045 O O . ILE A 1 272 ? -19.244 0.108 19.482 1.00 98.69 272 ILE A O 1
ATOM 2049 N N . GLY A 1 273 ? -19.083 0.801 21.630 1.00 98.19 273 GLY A N 1
ATOM 2050 C CA . GLY A 1 273 ? -18.723 2.187 21.359 1.00 98.19 273 GLY A CA 1
ATOM 2051 C C . GLY A 1 273 ? -17.237 2.432 21.604 1.00 98.19 273 GLY A C 1
ATOM 2052 O O . GLY A 1 273 ? -16.670 1.875 22.548 1.00 98.19 273 GLY A O 1
ATOM 2053 N N . CYS A 1 274 ? -16.624 3.274 20.781 1.00 98.31 274 CYS A N 1
ATOM 2054 C CA . CYS A 1 274 ? -15.274 3.799 20.957 1.00 98.31 274 CYS A CA 1
ATOM 2055 C C . CYS A 1 274 ? -15.325 5.325 20.843 1.00 98.31 274 CYS A C 1
ATOM 2057 O O . CYS A 1 274 ? -15.800 5.841 19.834 1.00 98.31 274 CYS A O 1
ATOM 2059 N N . ASP A 1 275 ? -14.833 6.024 21.861 1.00 97.19 275 ASP A N 1
ATOM 2060 C CA . ASP A 1 275 ? -14.680 7.482 21.893 1.00 97.19 275 ASP A CA 1
ATOM 2061 C C . ASP A 1 275 ? -13.188 7.838 22.007 1.00 97.19 275 ASP A C 1
ATOM 2063 O O . ASP A 1 275 ? -12.401 7.081 22.594 1.00 97.19 275 ASP A O 1
ATOM 2067 N N . SER A 1 276 ? -12.797 8.966 21.419 1.00 93.69 276 SER A N 1
ATOM 2068 C CA . SER A 1 276 ? -11.448 9.524 21.474 1.00 93.69 276 SER A CA 1
ATOM 2069 C C . SER A 1 276 ? -11.453 10.933 22.068 1.00 93.69 276 SER A C 1
ATOM 2071 O O . SER A 1 276 ? -12.277 11.775 21.706 1.00 93.69 276 SER A O 1
ATOM 2073 N N . ASP A 1 277 ? -10.427 11.248 22.863 1.00 80.56 277 ASP A N 1
ATOM 2074 C CA . ASP A 1 277 ? -10.242 12.583 23.456 1.00 80.56 277 ASP A CA 1
ATOM 2075 C C . ASP A 1 277 ? -10.107 13.718 22.403 1.00 80.56 277 ASP A C 1
ATOM 2077 O O . ASP A 1 277 ? -10.198 14.900 22.747 1.00 80.56 277 ASP A O 1
ATOM 2081 N N . GLY A 1 278 ? -9.867 13.384 21.125 1.00 75.38 278 GLY A N 1
ATOM 2082 C CA . GLY A 1 278 ? -9.632 14.338 20.032 1.00 75.38 278 GLY A CA 1
ATOM 2083 C C . GLY A 1 278 ? -10.765 14.490 19.007 1.00 75.38 278 GLY A C 1
ATOM 2084 O O . GLY A 1 278 ? -10.885 15.562 18.412 1.00 75.38 278 GLY A O 1
ATOM 2085 N N . GLU A 1 279 ? -11.580 13.455 18.786 1.00 81.06 279 GLU A N 1
ATOM 2086 C CA . GLU A 1 279 ? -12.635 13.431 17.754 1.00 81.06 279 GLU A CA 1
ATOM 2087 C C . GLU A 1 279 ? -14.046 13.201 18.332 1.00 81.06 279 GLU A C 1
ATOM 2089 O O . GLU A 1 279 ? -15.029 13.513 17.659 1.00 81.06 279 GLU A O 1
ATOM 2094 N N . GLY A 1 280 ? -14.156 12.738 19.587 1.00 88.25 280 GLY A N 1
ATOM 2095 C CA . GLY A 1 280 ? -15.403 12.242 20.178 1.00 88.25 280 GLY A CA 1
ATOM 2096 C C . GLY A 1 280 ? -15.703 10.812 19.724 1.00 88.25 280 GLY A C 1
ATOM 2097 O O . GLY A 1 280 ? -14.778 10.002 19.611 1.00 88.25 280 GLY A O 1
ATOM 2098 N N . ASP A 1 281 ? -16.977 10.516 19.437 1.00 93.12 281 ASP A N 1
ATOM 2099 C CA . ASP A 1 281 ? -17.444 9.207 18.960 1.00 93.12 281 ASP A CA 1
ATOM 2100 C C . ASP A 1 281 ? -16.693 8.773 17.682 1.00 93.12 281 ASP A C 1
ATOM 2102 O O . ASP A 1 281 ? -16.899 9.329 16.601 1.00 93.12 281 ASP A O 1
ATOM 2106 N N . VAL A 1 282 ? -15.846 7.747 17.795 1.00 96.62 282 VAL A N 1
ATOM 2107 C CA . VAL A 1 282 ? -15.104 7.143 16.675 1.00 96.62 282 VAL A CA 1
ATOM 2108 C C . VAL A 1 282 ? -15.990 6.135 15.945 1.00 96.62 282 VAL A C 1
ATOM 2110 O O . VAL A 1 282 ? -16.121 6.176 14.722 1.00 96.62 282 VAL A O 1
ATOM 2113 N N . PHE A 1 283 ? -16.612 5.219 16.691 1.00 98.06 283 PHE A N 1
ATOM 2114 C CA . PHE A 1 283 ? -17.596 4.276 16.161 1.00 98.06 283 PHE A CA 1
ATOM 2115 C C . PHE A 1 283 ? -18.554 3.787 17.254 1.00 98.06 283 PHE A C 1
ATOM 2117 O O . PHE A 1 283 ? -18.200 3.746 18.431 1.00 98.06 283 PHE A O 1
ATOM 2124 N N . ASP A 1 284 ? -19.748 3.353 16.843 1.00 98.00 284 ASP A N 1
ATOM 2125 C CA . ASP A 1 284 ? -20.737 2.682 17.692 1.00 98.00 284 ASP A CA 1
ATOM 2126 C C . ASP A 1 284 ? -21.440 1.585 16.879 1.00 98.00 284 ASP A C 1
ATOM 2128 O O . ASP A 1 284 ? -22.210 1.863 15.954 1.00 98.00 284 ASP A O 1
ATOM 2132 N N . VAL A 1 285 ? -21.095 0.324 17.148 1.00 98.62 285 VAL A N 1
ATOM 2133 C CA . VAL A 1 285 ? -21.512 -0.831 16.337 1.00 98.62 285 VAL A CA 1
ATOM 2134 C C . VAL A 1 285 ? -21.984 -1.994 17.200 1.00 98.62 285 VAL A C 1
ATOM 2136 O O . VAL A 1 285 ? -21.657 -2.103 18.378 1.00 98.62 285 VAL A O 1
ATOM 2139 N N . ASN A 1 286 ? -22.742 -2.906 16.593 1.00 98.75 286 ASN A N 1
ATOM 2140 C CA . ASN A 1 286 ? -23.221 -4.115 17.253 1.00 98.75 286 ASN A CA 1
ATOM 2141 C C . ASN A 1 286 ? -22.476 -5.356 16.763 1.00 98.75 286 ASN A C 1
ATOM 2143 O O . ASN A 1 286 ? -22.213 -5.483 15.567 1.00 98.75 286 ASN A O 1
ATOM 2147 N N . THR A 1 287 ? -22.231 -6.306 17.666 1.00 98.81 287 THR A N 1
ATOM 2148 C CA . THR A 1 287 ? -21.748 -7.638 17.283 1.00 98.81 287 THR A CA 1
ATOM 2149 C C . THR A 1 287 ? -22.785 -8.418 16.471 1.00 98.81 287 THR A C 1
ATOM 2151 O O . THR A 1 287 ? -24.002 -8.292 16.672 1.00 98.81 287 THR A O 1
ATOM 2154 N N . ASP A 1 288 ? -22.304 -9.263 15.567 1.00 98.69 288 ASP A N 1
ATOM 2155 C CA . ASP A 1 288 ? -23.095 -10.170 14.745 1.00 98.69 288 ASP A CA 1
ATOM 2156 C C . ASP A 1 288 ? -23.463 -11.474 15.488 1.00 98.69 288 ASP A C 1
ATOM 2158 O O . ASP A 1 288 ? -23.232 -11.628 16.685 1.00 98.69 288 ASP A O 1
ATOM 2162 N N . ALA A 1 289 ? -24.056 -12.446 14.788 1.00 98.38 289 ALA A N 1
ATOM 2163 C CA . ALA A 1 289 ? -24.437 -13.733 15.380 1.00 98.38 289 ALA A CA 1
ATOM 2164 C C . ALA A 1 289 ? -23.252 -14.555 15.929 1.00 98.38 289 ALA A C 1
ATOM 2166 O O . ALA A 1 289 ? -23.455 -15.408 16.795 1.00 98.38 289 ALA A O 1
ATOM 2167 N N . ASN A 1 290 ? -22.039 -14.302 15.437 1.00 98.50 290 ASN A N 1
ATOM 2168 C CA . ASN A 1 290 ? -20.808 -14.935 15.891 1.00 98.50 290 ASN A CA 1
ATOM 2169 C C . ASN A 1 290 ? -20.145 -14.161 17.032 1.00 98.50 290 ASN A C 1
ATOM 2171 O O . ASN A 1 290 ? -19.142 -14.625 17.554 1.00 98.50 290 ASN A O 1
ATOM 2175 N N . GLY A 1 291 ? -20.730 -13.052 17.486 1.00 98.62 291 GLY A N 1
ATOM 2176 C CA . GLY A 1 291 ? -20.153 -12.228 18.543 1.00 98.62 291 GLY A CA 1
ATOM 2177 C C . GLY A 1 291 ? -19.066 -11.279 18.046 1.00 98.62 291 GLY A C 1
ATOM 2178 O O . GLY A 1 291 ? -18.415 -10.654 18.875 1.00 98.62 291 GLY A O 1
ATOM 2179 N N . ASP A 1 292 ? -18.895 -11.133 16.733 1.00 98.75 292 ASP A N 1
ATOM 2180 C CA . ASP A 1 292 ? -17.861 -10.297 16.126 1.00 98.75 292 ASP A CA 1
ATOM 2181 C C . ASP A 1 292 ? -18.441 -8.956 15.672 1.00 98.75 292 ASP A C 1
ATOM 2183 O O . ASP A 1 292 ? -19.573 -8.887 15.190 1.00 98.75 292 ASP A O 1
ATOM 2187 N N . ILE A 1 293 ? -17.671 -7.877 15.787 1.00 98.69 293 ILE A N 1
ATOM 2188 C CA . ILE A 1 293 ? -17.948 -6.654 15.020 1.00 98.69 293 ILE A CA 1
ATOM 2189 C C . ILE A 1 293 ? -17.299 -6.747 13.638 1.00 98.69 293 ILE A C 1
ATOM 2191 O O . ILE A 1 293 ? -16.275 -7.407 13.466 1.00 98.69 293 ILE A O 1
ATOM 2195 N N . ALA A 1 294 ? -17.861 -6.045 12.652 1.00 98.25 294 ALA A N 1
ATOM 2196 C CA . ALA A 1 294 ? -17.114 -5.762 11.429 1.00 98.25 294 ALA A CA 1
ATOM 2197 C C . ALA A 1 294 ? -15.861 -4.939 11.778 1.00 98.25 294 ALA A C 1
ATOM 2199 O O . ALA A 1 294 ? -15.927 -4.100 12.680 1.00 98.25 294 ALA A O 1
ATOM 2200 N N . GLU A 1 295 ? -14.753 -5.148 11.061 1.00 98.31 295 GLU A N 1
ATOM 2201 C CA . GLU A 1 295 ? -13.506 -4.410 11.292 1.00 98.31 295 GLU A CA 1
ATOM 2202 C C . GLU A 1 295 ? -13.744 -2.895 11.282 1.00 98.31 295 GLU A C 1
ATOM 2204 O O . GLU A 1 295 ? -14.335 -2.349 10.348 1.00 98.31 295 GLU A O 1
ATOM 2209 N N . GLN A 1 296 ? -13.263 -2.224 12.326 1.00 98.44 296 GLN A N 1
ATOM 2210 C CA . GLN A 1 296 ? -13.257 -0.767 12.430 1.00 98.44 296 GLN A CA 1
ATOM 2211 C C . GLN A 1 296 ? -11.843 -0.221 12.204 1.00 98.44 296 GLN A C 1
ATOM 2213 O O . GLN A 1 296 ? -10.854 -0.931 12.399 1.00 98.44 296 GLN A O 1
ATOM 2218 N N . LYS A 1 297 ? -11.738 1.058 11.830 1.00 97.56 297 LYS A N 1
ATOM 2219 C CA . LYS A 1 297 ? -10.472 1.805 11.812 1.00 97.56 297 LYS A CA 1
ATOM 2220 C C . LYS A 1 297 ? -10.515 2.860 12.914 1.00 97.56 297 LYS A C 1
ATOM 2222 O O . LYS A 1 297 ? -11.456 3.644 12.970 1.00 97.56 297 LYS A O 1
ATOM 2227 N N . VAL A 1 298 ? -9.509 2.865 13.781 1.00 97.75 298 VAL A N 1
ATOM 2228 C CA . VAL A 1 298 ? -9.407 3.786 14.917 1.00 97.75 298 VAL A CA 1
ATOM 2229 C C . VAL A 1 298 ? -8.239 4.743 14.675 1.00 97.75 298 VAL A C 1
ATOM 2231 O O . VAL A 1 298 ? -7.109 4.271 14.504 1.00 97.75 298 VAL A O 1
ATOM 2234 N N . PRO A 1 299 ? -8.473 6.064 14.618 1.00 96.88 299 PRO A N 1
ATOM 2235 C CA . PRO A 1 299 ? -7.420 7.040 14.377 1.00 96.88 299 PRO A CA 1
ATOM 2236 C C . PRO A 1 299 ? -6.459 7.111 15.571 1.00 96.88 299 PRO A C 1
ATOM 2238 O O . PRO A 1 299 ? -6.853 6.991 16.726 1.00 96.88 299 PRO A O 1
ATOM 2241 N N . PHE A 1 300 ? -5.174 7.334 15.299 1.00 96.00 300 PHE A N 1
ATOM 2242 C CA . PHE A 1 300 ? -4.145 7.459 16.334 1.00 96.00 300 PHE A CA 1
ATOM 2243 C C . PHE A 1 300 ? -3.492 8.839 16.328 1.00 96.00 300 PHE A C 1
ATOM 2245 O O . PHE A 1 300 ? -3.506 9.547 17.341 1.00 96.00 300 PHE A O 1
ATOM 2252 N N . LYS A 1 301 ? -2.951 9.247 15.176 1.00 95.69 301 LYS A N 1
ATOM 2253 C CA . LYS A 1 301 ? -2.271 10.533 14.982 1.00 95.69 301 LYS A CA 1
ATOM 2254 C C . LYS A 1 301 ? -2.601 11.120 13.625 1.00 95.69 301 LYS A C 1
ATOM 2256 O O . LYS A 1 301 ? -2.784 10.386 12.659 1.00 95.69 301 LYS A O 1
ATOM 2261 N N . LYS A 1 302 ? -2.603 12.447 13.542 1.00 96.31 302 LYS A N 1
ATOM 2262 C CA . LYS A 1 302 ? -2.773 13.175 12.286 1.00 96.31 302 LYS A CA 1
ATOM 2263 C C . LYS A 1 302 ? -1.901 14.419 12.256 1.00 96.31 302 LYS A C 1
ATOM 2265 O O . LYS A 1 302 ? -1.914 15.194 13.205 1.00 96.31 302 LYS A O 1
ATOM 2270 N N . TRP A 1 303 ? -1.177 14.617 11.162 1.00 97.31 303 TRP A N 1
ATOM 2271 C CA . TRP A 1 303 ? -0.385 15.816 10.892 1.00 97.31 303 TRP A CA 1
ATOM 2272 C C . TRP A 1 303 ? -1.024 16.580 9.743 1.00 97.31 303 TRP A C 1
ATOM 2274 O O . TRP A 1 303 ? -1.216 16.006 8.674 1.00 97.31 303 TRP A O 1
ATOM 2284 N N . VAL A 1 304 ? -1.352 17.855 9.956 1.00 96.56 304 VAL A N 1
ATOM 2285 C CA . VAL A 1 304 ? -2.066 18.683 8.969 1.00 96.56 304 VAL A CA 1
ATOM 2286 C C . VAL A 1 304 ? -1.242 19.897 8.554 1.00 96.56 304 VAL A C 1
ATOM 2288 O O . VAL A 1 304 ? -0.691 20.613 9.398 1.00 96.56 304 VAL A O 1
ATOM 2291 N N . GLY A 1 305 ? -1.239 20.153 7.244 1.00 94.94 305 GLY A N 1
ATOM 2292 C CA . GLY A 1 305 ? -0.655 21.330 6.611 1.00 94.94 305 GLY A CA 1
ATOM 2293 C C . GLY A 1 305 ? 0.865 21.438 6.740 1.00 94.94 305 GLY A C 1
ATOM 2294 O O . GLY A 1 305 ? 1.522 20.628 7.378 1.00 94.94 305 GLY A O 1
ATOM 2295 N N . GLU A 1 306 ? 1.432 22.494 6.156 1.00 93.00 306 GLU A N 1
ATOM 2296 C CA . GLU A 1 306 ? 2.893 22.668 6.028 1.00 93.00 306 GLU A CA 1
ATOM 2297 C C . GLU A 1 306 ? 3.644 22.892 7.346 1.00 93.00 306 GLU A C 1
ATOM 2299 O O . GLU A 1 306 ? 4.868 22.842 7.386 1.00 93.00 306 GLU A O 1
ATOM 2304 N N . SER A 1 307 ? 2.919 23.179 8.428 1.00 94.25 307 SER A N 1
ATOM 2305 C CA . SER A 1 307 ? 3.487 23.247 9.780 1.00 94.25 307 SER A CA 1
ATOM 2306 C C . SER A 1 307 ? 3.409 21.912 10.521 1.00 94.25 307 SER A C 1
ATOM 2308 O O . SER A 1 307 ? 3.779 21.868 11.691 1.00 94.25 307 SER A O 1
ATOM 2310 N N . GLU A 1 308 ? 2.882 20.866 9.874 1.00 95.06 308 GLU A N 1
ATOM 2311 C CA . GLU A 1 308 ? 2.753 19.507 10.409 1.00 95.06 308 GLU A CA 1
ATOM 2312 C C . GLU A 1 308 ? 2.059 19.501 11.778 1.00 95.06 308 GLU A C 1
ATOM 2314 O O . GLU A 1 308 ? 2.513 18.875 12.737 1.00 95.06 308 GLU A O 1
ATOM 2319 N N . THR A 1 309 ? 0.949 20.242 11.889 1.00 96.44 309 THR A N 1
ATOM 2320 C CA . THR A 1 309 ? 0.236 20.382 13.166 1.00 96.44 309 THR A CA 1
ATOM 2321 C C . THR A 1 309 ? -0.287 19.017 13.592 1.00 96.44 309 THR A C 1
ATOM 2323 O O . THR A 1 309 ? -1.146 18.453 12.916 1.00 96.44 309 THR A O 1
ATOM 2326 N N . LEU A 1 310 ? 0.255 18.494 14.694 1.00 96.19 310 LEU A N 1
ATOM 2327 C CA . LEU A 1 310 ? -0.076 17.176 15.221 1.00 96.19 310 LEU A CA 1
ATOM 2328 C C . LEU A 1 310 ? -1.343 17.226 16.082 1.00 96.19 310 LEU A C 1
ATOM 2330 O O . LEU A 1 310 ? -1.391 17.923 17.097 1.00 96.19 310 LEU A O 1
ATOM 2334 N N . THR A 1 311 ? -2.311 16.390 15.730 1.00 95.88 311 THR A N 1
ATOM 2335 C CA . THR A 1 311 ? -3.427 15.980 16.582 1.00 95.88 311 THR A CA 1
ATOM 2336 C C . THR A 1 311 ? -3.208 14.532 17.018 1.00 95.88 311 THR A C 1
ATOM 2338 O O . THR A 1 311 ? -2.928 13.663 16.192 1.00 95.88 311 THR A O 1
ATOM 2341 N N . SER A 1 312 ? -3.318 14.280 18.322 1.00 95.06 312 SER A N 1
ATOM 2342 C CA . SER A 1 312 ? -3.329 12.935 18.906 1.00 95.06 312 SER A CA 1
ATOM 2343 C C . SER A 1 312 ? -4.758 12.583 19.294 1.00 95.06 312 SER A C 1
ATOM 2345 O O . SER A 1 312 ? -5.419 13.400 19.930 1.00 95.06 312 SER A O 1
ATOM 2347 N N . PHE A 1 313 ? -5.203 11.377 18.944 1.00 95.50 313 PHE A N 1
ATOM 2348 C CA . PHE A 1 313 ? -6.544 10.872 19.268 1.00 95.50 313 PHE A CA 1
ATOM 2349 C C . PHE A 1 313 ? -6.547 9.939 20.482 1.00 95.50 313 PHE A C 1
ATOM 2351 O O . PHE A 1 313 ? -7.597 9.575 20.985 1.00 95.50 313 PHE A O 1
ATOM 2358 N N . SER A 1 314 ? -5.369 9.564 20.986 1.00 92.75 314 SER A N 1
ATOM 2359 C CA . SER A 1 314 ? -5.257 8.829 22.248 1.00 92.75 314 SER A CA 1
ATOM 2360 C C . SER A 1 314 ? -5.197 9.769 23.462 1.00 92.75 314 SER A C 1
ATOM 2362 O O . SER A 1 314 ? -4.569 10.831 23.357 1.00 92.75 314 SER A O 1
ATOM 2364 N N . PRO A 1 315 ? -5.723 9.336 24.625 1.00 96.25 315 PRO A N 1
ATOM 2365 C CA . PRO A 1 315 ? -6.339 8.026 24.873 1.00 96.25 315 PRO A CA 1
ATOM 2366 C C . PRO A 1 315 ? -7.759 7.859 24.300 1.00 96.25 315 PRO A C 1
ATOM 2368 O O . PRO A 1 315 ? -8.441 8.830 23.993 1.00 96.25 315 PRO A O 1
ATOM 2371 N N . HIS A 1 316 ? -8.184 6.598 24.201 1.00 97.62 316 HIS A N 1
ATOM 2372 C CA . HIS A 1 316 ? -9.529 6.178 23.811 1.00 97.62 316 HIS A CA 1
ATOM 2373 C C . HIS A 1 316 ? -10.277 5.528 24.978 1.00 97.62 316 HIS A C 1
ATOM 2375 O O . HIS A 1 316 ? -9.663 4.943 25.882 1.00 97.62 316 HIS A O 1
ATOM 2381 N N . THR A 1 317 ? -11.607 5.565 24.902 1.00 97.62 317 THR A N 1
ATOM 2382 C CA . THR A 1 317 ? -12.516 4.860 25.810 1.00 97.62 317 THR A CA 1
ATOM 2383 C C . THR A 1 317 ? -13.414 3.912 25.026 1.00 97.62 317 THR A C 1
ATOM 2385 O O . THR A 1 317 ? -14.122 4.334 24.116 1.00 97.62 317 THR A O 1
ATOM 2388 N N . PHE A 1 318 ? -13.428 2.631 25.400 1.00 98.50 318 PHE A N 1
ATOM 2389 C CA . PHE A 1 318 ? -14.342 1.639 24.832 1.00 98.50 318 PHE A CA 1
ATOM 2390 C C . PHE A 1 318 ? -15.464 1.320 25.816 1.00 98.50 318 PHE A C 1
ATOM 2392 O O . PHE A 1 318 ? -15.202 0.961 26.965 1.00 98.50 318 PHE A O 1
ATOM 2399 N N . THR A 1 319 ? -16.710 1.392 25.353 1.00 98.44 319 THR A N 1
ATOM 2400 C CA . THR A 1 319 ? -17.902 1.025 26.128 1.00 98.44 319 THR A CA 1
ATOM 2401 C C . THR A 1 319 ? -18.583 -0.176 25.489 1.00 98.44 319 THR A C 1
ATOM 2403 O O . THR A 1 319 ? -19.101 -0.092 24.379 1.00 98.44 319 THR A O 1
ATOM 2406 N N . ILE A 1 320 ? -18.616 -1.294 26.210 1.00 98.62 320 ILE A N 1
ATOM 2407 C CA . ILE A 1 320 ? -19.204 -2.553 25.758 1.00 98.62 320 ILE A CA 1
ATOM 2408 C C . ILE A 1 320 ? -20.431 -2.842 26.617 1.00 98.62 320 ILE A C 1
ATOM 2410 O O . ILE A 1 320 ? -20.320 -3.031 27.830 1.00 98.62 320 ILE A O 1
ATOM 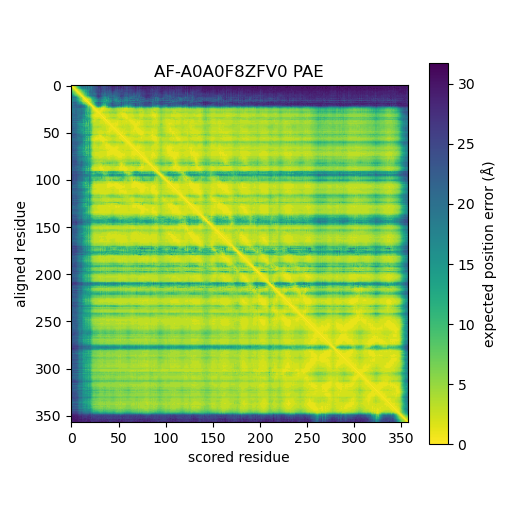2414 N N . SER A 1 321 ? -21.614 -2.881 26.006 1.00 98.38 321 SER A N 1
ATOM 2415 C CA . SER A 1 321 ? -22.866 -3.037 26.749 1.00 98.38 321 SER A CA 1
ATOM 2416 C C . SER A 1 321 ? -23.869 -3.959 26.061 1.00 98.38 321 SER A C 1
ATOM 2418 O O . SER A 1 321 ? -23.995 -4.011 24.840 1.00 98.38 321 SER A O 1
ATOM 2420 N N . LYS A 1 322 ? -24.613 -4.716 26.872 1.00 98.00 322 LYS A N 1
ATOM 2421 C CA . LYS A 1 322 ? -25.724 -5.558 26.421 1.00 98.00 322 LYS A CA 1
ATOM 2422 C C . LYS A 1 322 ? -26.738 -5.713 27.548 1.00 98.00 322 LYS A C 1
ATOM 2424 O O . LYS A 1 322 ? -26.368 -5.949 28.693 1.00 98.00 322 LYS A O 1
ATOM 2429 N N . ALA A 1 323 ? -28.029 -5.638 27.229 1.00 96.69 323 ALA A N 1
ATOM 2430 C CA . ALA A 1 323 ? -29.084 -5.864 28.215 1.00 96.69 323 ALA A CA 1
ATOM 2431 C C . ALA A 1 323 ? -28.935 -7.239 28.901 1.00 96.69 323 ALA A C 1
ATOM 2433 O O . ALA A 1 323 ? -28.769 -8.263 28.235 1.00 96.69 323 ALA A O 1
ATOM 2434 N N . GLY A 1 324 ? -29.011 -7.254 30.235 1.00 95.50 324 GLY A N 1
ATOM 2435 C CA . GLY A 1 324 ? -28.796 -8.454 31.054 1.00 95.50 324 GLY A CA 1
ATOM 2436 C C . GLY A 1 324 ? -27.325 -8.775 31.357 1.00 95.50 324 GLY A C 1
ATOM 2437 O O . GLY A 1 324 ? -27.058 -9.764 32.041 1.00 95.50 324 GLY A O 1
ATOM 2438 N N . TYR A 1 325 ? -26.389 -7.952 30.881 1.00 96.88 325 TYR A N 1
ATOM 2439 C CA . TYR A 1 325 ? -24.957 -8.044 31.155 1.00 96.88 325 TYR A CA 1
ATOM 2440 C C . TYR A 1 325 ? -24.452 -6.752 31.804 1.00 96.88 325 TYR A C 1
ATOM 2442 O O . TYR A 1 325 ? -25.024 -5.679 31.623 1.00 96.88 325 TYR A O 1
ATOM 2450 N N . GLU A 1 326 ? -23.401 -6.866 32.610 1.00 96.88 326 GLU A N 1
ATOM 2451 C CA . GLU A 1 326 ? -22.690 -5.711 33.155 1.00 96.88 326 GLU A CA 1
ATOM 2452 C C . GLU A 1 326 ? -21.990 -4.957 32.021 1.00 96.88 326 GLU A C 1
ATOM 2454 O O . GLU A 1 326 ? -21.369 -5.573 31.152 1.00 96.88 326 GLU A O 1
ATOM 2459 N N . THR A 1 327 ? -22.095 -3.627 32.024 1.00 97.81 327 THR A N 1
ATOM 2460 C CA . THR A 1 327 ? -21.356 -2.782 31.082 1.00 97.81 327 THR A CA 1
ATOM 2461 C C . THR A 1 327 ? -19.875 -2.816 31.435 1.00 97.81 327 THR A C 1
ATOM 2463 O O . THR A 1 327 ? -19.499 -2.519 32.569 1.00 97.81 327 THR A O 1
ATOM 2466 N N . LEU A 1 328 ? -19.041 -3.143 30.453 1.00 98.12 328 LEU A N 1
ATOM 2467 C CA . LEU A 1 328 ? -17.591 -3.051 30.553 1.00 98.12 328 LEU A CA 1
ATOM 2468 C C . LEU A 1 328 ? -17.140 -1.719 29.949 1.00 98.12 328 LEU A C 1
ATOM 2470 O O . LEU A 1 328 ? -17.501 -1.403 28.817 1.00 98.12 328 LEU A O 1
ATOM 2474 N N . ILE A 1 329 ? -16.343 -0.962 30.699 1.00 97.88 329 ILE A N 1
ATOM 2475 C CA . ILE A 1 329 ? -15.722 0.281 30.232 1.00 97.88 329 ILE A CA 1
ATOM 2476 C C . ILE A 1 329 ? -14.207 0.096 30.315 1.00 97.88 329 ILE A C 1
ATOM 2478 O O . ILE A 1 329 ? -13.681 -0.238 31.378 1.00 97.88 329 ILE A O 1
ATOM 2482 N N . LEU A 1 330 ? -13.522 0.271 29.187 1.00 97.69 330 LEU A N 1
ATOM 2483 C CA . LEU A 1 330 ? -12.066 0.246 29.084 1.00 97.69 330 LEU A CA 1
ATOM 2484 C C . LEU A 1 330 ? -11.596 1.672 28.798 1.00 97.69 330 LEU A C 1
ATOM 2486 O O . LEU A 1 330 ? -11.772 2.170 27.690 1.00 97.69 330 LEU A O 1
ATOM 2490 N N . GLU A 1 331 ? -11.037 2.328 29.808 1.00 96.44 331 GLU A N 1
ATOM 2491 C CA . GLU A 1 331 ? -10.584 3.719 29.732 1.00 96.44 331 GLU A CA 1
ATOM 2492 C C . GLU A 1 331 ? -9.067 3.796 29.521 1.00 96.44 331 GLU A C 1
ATOM 2494 O O . GLU A 1 331 ? -8.324 2.876 29.871 1.00 96.44 331 GLU A O 1
ATOM 2499 N N . VAL A 1 332 ? -8.599 4.942 29.019 1.00 95.25 332 VAL A N 1
ATOM 2500 C CA . VAL A 1 332 ? -7.167 5.261 28.881 1.00 95.25 332 VAL A CA 1
ATOM 2501 C C . VAL A 1 332 ? -6.432 4.277 27.957 1.00 95.25 332 VAL A C 1
ATOM 2503 O O . VAL A 1 332 ? -5.295 3.875 28.212 1.00 95.25 332 VAL A O 1
ATOM 2506 N N . ILE A 1 333 ? -7.083 3.870 26.864 1.00 97.25 333 ILE A N 1
ATOM 2507 C CA . ILE A 1 333 ? -6.497 2.951 25.887 1.00 97.25 333 ILE A CA 1
ATOM 2508 C C . ILE A 1 333 ? -5.706 3.734 24.838 1.00 97.25 333 ILE A C 1
ATOM 2510 O O . ILE A 1 333 ? -6.251 4.565 24.113 1.00 97.25 333 ILE A O 1
ATOM 2514 N N . THR A 1 334 ? -4.414 3.438 24.717 1.00 96.00 334 THR A N 1
ATOM 2515 C CA . THR A 1 334 ? -3.607 3.886 23.576 1.00 96.00 334 THR A CA 1
ATOM 2516 C C . THR A 1 334 ? -3.765 2.886 22.441 1.00 96.00 334 THR A C 1
ATOM 2518 O O . THR A 1 334 ? -3.450 1.709 22.609 1.00 96.00 334 THR A O 1
ATOM 2521 N N . VAL A 1 335 ? -4.238 3.355 21.288 1.00 95.31 335 VAL A N 1
ATOM 2522 C CA . VAL A 1 335 ? -4.415 2.526 20.089 1.00 95.31 335 VAL A CA 1
ATOM 2523 C C . VAL A 1 335 ? -3.253 2.799 19.138 1.00 95.31 335 VAL A C 1
ATOM 2525 O O . VAL A 1 335 ? -3.388 3.540 18.175 1.00 95.31 335 VAL A O 1
ATOM 2528 N N . ASP A 1 336 ? -2.078 2.266 19.474 1.00 95.44 336 ASP A N 1
ATOM 2529 C CA . ASP A 1 336 ? -0.827 2.397 18.704 1.00 95.44 336 ASP A CA 1
ATOM 2530 C C . ASP A 1 336 ? -0.421 1.095 17.982 1.00 95.44 336 ASP A C 1
ATOM 2532 O O . ASP A 1 336 ? 0.710 0.940 17.512 1.00 95.44 336 ASP A O 1
ATOM 2536 N N . HIS A 1 337 ? -1.351 0.143 17.909 1.00 96.50 337 HIS A N 1
ATOM 2537 C CA . HIS A 1 337 ? -1.234 -1.137 17.219 1.00 96.50 337 HIS A CA 1
ATOM 2538 C C . HIS A 1 337 ? -2.636 -1.697 16.912 1.00 96.50 337 HIS A C 1
ATOM 2540 O O . HIS A 1 337 ? -3.611 -1.257 17.532 1.00 96.50 337 HIS A O 1
ATOM 2546 N N . PRO A 1 338 ? -2.753 -2.677 15.990 1.00 98.00 338 PRO A N 1
ATOM 2547 C CA . PRO A 1 338 ? -4.017 -3.359 15.731 1.00 98.00 338 PRO A CA 1
ATOM 2548 C C . PRO A 1 338 ? -4.629 -3.929 17.012 1.00 98.00 338 PRO A C 1
ATOM 2550 O O . PRO A 1 338 ? -3.959 -4.638 17.770 1.00 98.00 338 PRO A O 1
ATOM 2553 N N . ILE A 1 339 ? -5.914 -3.665 17.228 1.00 98.25 339 ILE A N 1
ATOM 2554 C CA . ILE A 1 339 ? -6.693 -4.270 18.304 1.00 98.25 339 ILE A CA 1
ATOM 2555 C C . ILE A 1 339 ? -7.308 -5.566 17.790 1.00 98.25 339 ILE A C 1
ATOM 2557 O O . ILE A 1 339 ? -8.113 -5.568 16.860 1.00 98.25 339 ILE A O 1
ATOM 2561 N N . VAL A 1 340 ? -6.956 -6.667 18.448 1.00 98.19 340 VAL A N 1
ATOM 2562 C CA . VAL A 1 340 ? -7.614 -7.966 18.284 1.00 98.19 340 VAL A CA 1
ATOM 2563 C C . VA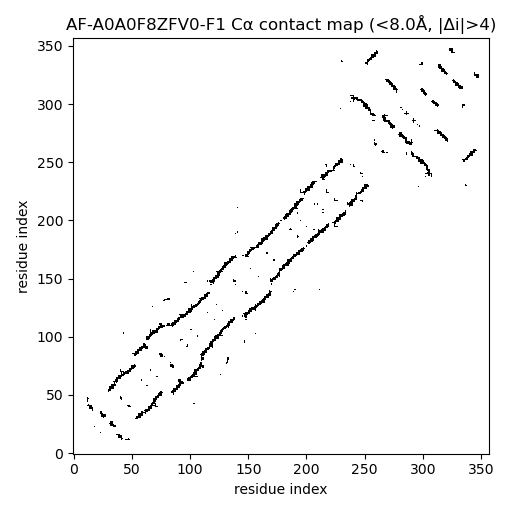L A 1 340 ? -7.971 -8.470 19.674 1.00 98.19 340 VAL A C 1
ATOM 2565 O O . VAL A 1 340 ? -7.136 -9.045 20.376 1.00 98.19 340 VAL A O 1
ATOM 2568 N N . TRP A 1 341 ? -9.193 -8.181 20.115 1.00 98.50 341 TRP A N 1
ATOM 2569 C CA . TRP A 1 341 ? -9.651 -8.516 21.463 1.00 98.50 341 TRP A CA 1
ATOM 2570 C C . TRP A 1 341 ? -10.713 -9.605 21.453 1.00 98.50 341 TRP A C 1
ATOM 2572 O O . TRP A 1 341 ? -11.616 -9.621 20.623 1.00 98.50 341 TRP A O 1
ATOM 2582 N N . HIS A 1 342 ? -10.630 -10.468 22.461 1.00 98.19 342 HIS A N 1
ATOM 2583 C CA . HIS A 1 342 ? -11.680 -11.405 22.830 1.00 98.19 342 HIS A CA 1
ATOM 2584 C C . HIS A 1 342 ? -12.126 -11.045 24.244 1.00 98.19 342 HIS A C 1
ATOM 2586 O O . HIS A 1 342 ? -11.346 -11.155 25.191 1.00 98.19 342 HIS A O 1
ATOM 2592 N N . LEU A 1 343 ? -13.355 -10.554 24.371 1.00 98.12 343 LEU A N 1
ATOM 2593 C CA . LEU A 1 343 ? -13.909 -10.050 25.620 1.00 98.12 343 LEU A CA 1
ATOM 2594 C C . LEU A 1 343 ? -15.000 -10.988 26.135 1.00 98.12 343 LEU A C 1
ATOM 2596 O O . LEU A 1 343 ? -15.821 -11.497 25.374 1.00 98.12 343 LEU A O 1
ATOM 2600 N N . GLU A 1 344 ? -15.042 -11.170 27.452 1.00 97.62 344 GLU A N 1
ATOM 2601 C CA . GLU A 1 344 ? -16.087 -11.941 28.120 1.00 97.62 344 GLU A CA 1
ATOM 2602 C C . GLU A 1 344 ? -16.975 -11.022 28.957 1.00 97.62 344 GLU A C 1
ATOM 2604 O O . GLU A 1 344 ? -16.506 -10.382 29.904 1.00 97.62 344 GLU A O 1
ATOM 2609 N N . LEU A 1 345 ? -18.275 -10.986 28.657 1.00 97.12 345 LEU A N 1
ATOM 2610 C CA . LEU A 1 345 ? -19.232 -10.233 29.464 1.00 97.12 345 LEU A CA 1
ATOM 2611 C C . LEU A 1 345 ? -19.819 -11.083 30.589 1.00 97.12 345 LEU A C 1
ATOM 2613 O O . LEU A 1 345 ? -20.187 -12.251 30.426 1.00 97.12 345 LEU A O 1
ATOM 2617 N N . GLN A 1 346 ? -19.971 -10.451 31.750 1.00 95.06 346 GLN A N 1
ATOM 2618 C CA . GLN A 1 346 ? -20.619 -11.049 32.911 1.00 95.06 346 GLN A CA 1
ATOM 2619 C C . GLN A 1 346 ? -22.098 -10.695 32.904 1.00 95.06 346 GLN A C 1
ATOM 2621 O O . GLN A 1 346 ? -22.469 -9.549 32.658 1.00 95.06 346 GLN A O 1
ATOM 2626 N N . ARG A 1 347 ? -22.961 -11.676 33.176 1.00 92.19 347 ARG A N 1
ATOM 2627 C CA . ARG A 1 347 ? -24.380 -11.385 33.391 1.00 92.19 347 ARG A CA 1
ATOM 2628 C C . ARG A 1 347 ? -24.516 -10.494 34.612 1.00 92.19 347 ARG A C 1
ATOM 2630 O O . ARG A 1 347 ? -23.925 -10.800 35.646 1.00 92.19 347 ARG A O 1
ATOM 2637 N N . SER A 1 348 ? -25.338 -9.455 34.507 1.00 89.00 348 SER A N 1
ATOM 2638 C CA . SER A 1 348 ? -25.690 -8.660 35.676 1.00 89.00 348 SER A CA 1
ATOM 2639 C C . SER A 1 348 ? -26.306 -9.594 36.705 1.00 89.00 348 SER A C 1
ATOM 2641 O O . SER A 1 348 ? -27.191 -10.387 36.366 1.00 89.00 348 SER A O 1
ATOM 2643 N N . ALA A 1 349 ? -25.850 -9.523 37.955 1.00 81.50 349 ALA A N 1
ATOM 2644 C CA . ALA A 1 349 ? -26.530 -10.221 39.030 1.00 81.50 349 ALA A CA 1
ATOM 2645 C C . ALA A 1 349 ? -27.989 -9.753 39.024 1.00 81.50 349 ALA A C 1
ATOM 2647 O O . ALA A 1 349 ? -28.284 -8.598 39.340 1.00 81.50 349 ALA A O 1
ATOM 2648 N N . SER A 1 350 ? -28.916 -10.629 38.628 1.00 60.16 350 SER A N 1
ATOM 2649 C CA . SER A 1 350 ? -30.324 -10.369 38.865 1.00 60.16 350 SER A CA 1
ATOM 2650 C C . SER A 1 350 ? -30.441 -10.190 40.369 1.00 60.16 350 SER A C 1
ATOM 2652 O O . SER A 1 350 ? -30.166 -11.134 41.116 1.00 60.16 350 SER A O 1
ATOM 2654 N N . LEU A 1 351 ? -30.802 -8.989 40.825 1.00 53.25 351 LEU A N 1
ATOM 2655 C CA . LEU A 1 351 ? -31.363 -8.829 42.155 1.00 53.25 351 LEU A CA 1
ATOM 2656 C C . LEU A 1 351 ? -32.501 -9.842 42.208 1.00 53.25 351 LEU A C 1
ATOM 2658 O O . LEU A 1 351 ? -33.542 -9.639 41.588 1.00 53.25 351 LEU A O 1
ATOM 2662 N N . ASN A 1 352 ? -32.264 -10.970 42.877 1.00 47.81 352 ASN A N 1
ATOM 2663 C CA . ASN A 1 352 ? -33.321 -11.859 43.296 1.00 47.81 352 ASN A CA 1
ATOM 2664 C C . ASN A 1 352 ? -34.188 -10.995 44.207 1.00 47.81 352 ASN A C 1
ATOM 2666 O O . ASN A 1 352 ? -33.954 -10.922 45.413 1.00 47.81 352 ASN A O 1
ATOM 2670 N N . SER A 1 353 ? -35.188 -10.326 43.637 1.00 51.16 353 SER A N 1
ATOM 2671 C CA . SER A 1 353 ? -36.394 -9.953 44.350 1.00 51.16 353 SER A CA 1
ATOM 2672 C C . SER A 1 353 ? -37.096 -11.264 44.692 1.00 51.16 353 SER A C 1
ATOM 2674 O O . SER A 1 353 ? -38.124 -11.632 44.132 1.00 51.16 353 SER A O 1
ATOM 2676 N N . GLY A 1 354 ? -36.485 -12.010 45.616 1.00 45.78 354 GLY A N 1
ATOM 2677 C CA . GLY A 1 354 ? -37.162 -13.002 46.413 1.00 45.78 354 GLY A CA 1
ATOM 2678 C C . GLY A 1 354 ? -38.246 -12.250 47.159 1.00 45.78 354 GLY A C 1
ATOM 2679 O O . GLY A 1 354 ? -38.019 -11.725 48.245 1.00 45.78 354 GLY A O 1
ATOM 2680 N N . LEU A 1 355 ? -39.404 -12.145 46.511 1.00 47.66 355 LEU A N 1
ATOM 2681 C CA . LEU A 1 355 ? -40.685 -11.991 47.159 1.00 47.66 355 LEU A CA 1
ATOM 2682 C C . LEU A 1 355 ? -40.742 -13.089 48.216 1.00 47.66 355 LEU A C 1
ATOM 2684 O O . LEU A 1 355 ? -40.979 -14.258 47.925 1.00 47.66 355 LEU A O 1
ATOM 2688 N N . ILE A 1 356 ? -40.446 -12.683 49.447 1.00 51.56 356 ILE A N 1
ATOM 2689 C CA . ILE A 1 356 ? -40.991 -13.310 50.635 1.00 51.56 356 ILE A CA 1
ATOM 2690 C C . ILE A 1 356 ? -42.505 -13.136 50.487 1.00 51.56 356 ILE A C 1
ATOM 2692 O O . ILE A 1 356 ? -43.019 -12.024 50.620 1.00 51.56 356 ILE A O 1
ATOM 2696 N N . GLY A 1 357 ? -43.180 -14.217 50.114 1.00 45.88 357 GLY A N 1
ATOM 2697 C CA . GLY A 1 357 ? -44.630 -14.361 50.115 1.00 45.88 357 GLY A CA 1
ATOM 2698 C C . GLY A 1 357 ? -44.976 -15.681 50.763 1.00 45.88 357 GLY A C 1
ATOM 2699 O O . GLY A 1 357 ? -44.568 -16.710 50.180 1.00 45.88 357 GLY A O 1
#

Organism: NCBI:txid412755

Solvent-accessible surface area (backbone atoms only — not comparable to full-atom values): 17670 Å² total; per-residue (Å²): 137,82,89,85,80,79,85,81,81,69,95,79,54,71,75,63,80,87,79,95,68,92,86,42,70,46,79,73,55,95,50,32,36,38,26,66,45,61,46,49,37,34,82,47,71,50,71,24,81,47,78,42,62,56,30,38,40,34,33,40,62,57,15,44,53,35,25,19,18,54,10,36,42,32,34,24,36,90,57,100,44,68,57,50,52,20,17,38,38,36,37,30,24,44,83,76,39,72,42,55,42,27,60,42,6,34,41,37,37,12,7,18,35,43,31,41,73,42,45,21,23,44,28,40,33,24,19,36,42,38,35,32,33,22,38,40,35,30,75,45,48,91,90,54,91,55,90,24,24,27,46,35,39,26,55,54,26,78,35,38,38,38,35,44,32,41,36,32,20,21,38,32,40,36,44,28,56,52,69,55,52,41,34,37,38,35,23,31,55,13,42,24,38,39,33,38,48,21,62,68,47,63,35,32,38,32,28,57,79,38,57,80,71,24,39,34,34,34,47,24,93,60,68,50,22,31,42,38,33,35,41,48,73,43,84,82,83,34,74,40,35,37,68,30,68,78,13,33,42,34,39,27,16,45,37,38,45,35,34,22,33,86,87,70,48,52,35,48,62,32,38,42,34,34,35,24,82,62,78,39,79,74,48,76,48,54,19,37,83,75,5,34,41,77,78,41,79,44,67,30,39,35,31,40,9,66,80,47,50,74,47,59,25,58,44,23,37,37,42,39,40,36,94,70,34,48,70,47,73,49,67,77,40,74,57,86,54,64,43,78,46,80,44,69,48,49,66,45,81,72,78,76,78,71,73,86,123

Mean predicted aligned error: 7.6 Å

Foldseek 3Di:
DDDDDDDDDDPAADFDFDDPDPDAWDDPPPQEIEGQAAGEFHDQPDQTEEEDFRHEYHHDEAHAAEAHHNYEYAAADADPEAQHRGYEYEDHRHAQEEGENYNAHAYEHESYEYEDEHQAEYEDAAHHYEYENYEYEYQADPVPPRPGFEYEYHQHYPEDEYENYEYENGQEHEYYNDDYAAEQYEYEAYQEQYEYQHQEDEHEAYHYDDHPHFHHEYEYLDDAHEYEYEFHPDDGPGYAYDNDQAHKYWYKYKEKEAEDAPVRQGDWFWWKWKQFPFPGTQDIFTAHNRRITDIGIGTAWMQGGRVRDIDGRDDMWMWTDDPQWDIDIDTRHHPPGYHDYYDHTHGDPPPPPPPPD

Secondary structure (DSSP, 8-state):
----------TT--B----SSS--EEE-STTEEEESS-EEE--SSS-EEEEE-S-EEEE-TT--EEEETTEEEEES---SSTTTT--EEEE---TTEEEE-EEEEEEEEES-EEEE-SSEEEEEEEEEEEEEEEEEEE---TT---S-S-EEEEEEEEEEEEEEEEEES-S-EEE-S--EEEEEEEEEEES-S-EE-SSEEEEES-EEEEESS-SEEEE-SSS--EEEEES-SS--SSEEEES-TT-EEEEEEEEEEEEEETTS-B-TT-EEEEEETTTEEEEEEE--TTSBPPPEEEEEEEEETTTTEEEE--SEEEEEE-TTBPPEEEEEE--SS-EEEEEEEPBP---------

Radius of gyration: 26.45 Å; Cα contacts (8 Å, |Δi|>4): 1089; chains: 1; bounding box: 71×44×99 Å

Sequence (357 aa):
DNSAGGGTQWADGTVRVTQARWGLIWDHGDGVYKTDADLDIGDGSTSTYLTSTVENVIFVGAAVVEVHAAATLQIGALTDSWGVDGSSWHLGGPDAGSEQWGKGGTVLVYASKIYNAVKCEQRLQVGVFKTKNSIFHATWTAALNDWQRRFNYGPSLTTLEIEDMYIAKSQNTIFEDVPGVIDNIQSHAGRFGVQTTQPSVEVTGIRVTSANVNDVRVWTAGPAADLTLTDPKATTANPDVAGNAASFIQEQYTCNIHVADRAGNNLATVNIGCDSDGEGDVFDVNTDANGDIAEQKVPFKKWVGESETLTSFSPHTFTISKAGYETLILEVITVDHPIVWHLELQRSASLNSGLIG